Protein AF-A0A0M2NII5-F1 (afdb_monomer_lite)

Structure (mmCIF, N/CA/C/O backbone):
data_AF-A0A0M2NII5-F1
#
_entry.id   AF-A0A0M2NII5-F1
#
loop_
_atom_site.group_PDB
_atom_site.id
_atom_site.type_symbol
_atom_site.label_atom_id
_atom_site.label_alt_id
_atom_site.label_comp_id
_atom_site.label_asym_id
_atom_site.label_entity_id
_atom_site.label_seq_id
_atom_site.pdbx_PDB_ins_code
_atom_site.Cartn_x
_atom_site.Cartn_y
_atom_site.Cartn_z
_atom_site.occupancy
_atom_site.B_iso_or_equiv
_atom_site.auth_seq_id
_atom_site.auth_comp_id
_atom_site.auth_asym_id
_atom_site.auth_atom_id
_atom_site.pdbx_PDB_model_num
ATOM 1 N N . MET A 1 1 ? 56.043 -6.369 14.056 1.00 39.41 1 MET A N 1
ATOM 2 C CA . MET A 1 1 ? 55.701 -7.606 13.333 1.00 39.41 1 MET A CA 1
ATOM 3 C C . MET A 1 1 ? 54.848 -8.393 14.320 1.00 39.41 1 MET A C 1
ATOM 5 O O . MET A 1 1 ? 55.388 -8.775 15.342 1.00 39.41 1 MET A O 1
ATOM 9 N N . ASP A 1 2 ? 53.519 -8.458 14.250 1.00 35.91 2 ASP A N 1
ATOM 10 C CA . ASP A 1 2 ? 52.641 -8.381 13.085 1.00 35.91 2 ASP A CA 1
ATOM 11 C C . ASP A 1 2 ? 51.221 -7.898 13.420 1.00 35.91 2 ASP A C 1
ATOM 13 O O . ASP A 1 2 ? 50.712 -8.050 14.529 1.00 35.91 2 ASP A O 1
ATOM 17 N N . THR A 1 3 ? 50.623 -7.298 12.397 1.00 38.25 3 THR A N 1
ATOM 18 C CA . THR A 1 3 ? 49.256 -6.796 12.252 1.00 38.25 3 THR A CA 1
ATOM 19 C C . THR A 1 3 ? 48.266 -7.955 12.097 1.00 38.25 3 THR A C 1
ATOM 21 O O . THR A 1 3 ? 48.525 -8.864 11.312 1.00 38.25 3 THR A O 1
ATOM 24 N N . VAL A 1 4 ? 47.092 -7.901 12.740 1.00 42.72 4 VAL A N 1
ATOM 25 C CA . VAL A 1 4 ? 45.947 -8.755 12.369 1.00 42.72 4 VAL A CA 1
ATOM 26 C C . VAL A 1 4 ? 44.710 -7.920 12.064 1.00 42.72 4 VAL A C 1
ATOM 28 O O . VAL A 1 4 ? 44.353 -6.985 12.777 1.00 42.72 4 VAL A O 1
ATOM 31 N N . ASN A 1 5 ? 44.138 -8.261 10.914 1.00 35.38 5 ASN A N 1
ATOM 32 C CA . ASN A 1 5 ? 43.262 -7.471 10.073 1.00 35.38 5 ASN A CA 1
ATOM 33 C C . ASN A 1 5 ? 41.796 -7.451 10.510 1.00 35.38 5 ASN A C 1
ATOM 35 O O . ASN A 1 5 ? 41.204 -8.455 10.899 1.00 35.38 5 ASN A O 1
ATOM 39 N N . ASN A 1 6 ? 41.225 -6.273 10.283 1.00 34.94 6 ASN A N 1
ATOM 40 C CA . ASN A 1 6 ? 39.818 -5.927 10.180 1.00 34.94 6 ASN A CA 1
ATOM 41 C C . ASN A 1 6 ? 39.118 -6.743 9.070 1.00 34.94 6 ASN A C 1
ATOM 43 O O . ASN A 1 6 ? 39.545 -6.703 7.916 1.00 34.94 6 ASN A O 1
ATOM 47 N N . VAL A 1 7 ? 38.033 -7.450 9.398 1.00 37.81 7 VAL A N 1
ATOM 48 C CA . VAL A 1 7 ? 37.155 -8.102 8.413 1.00 37.81 7 VAL A CA 1
ATOM 49 C C . VAL A 1 7 ? 35.846 -7.320 8.348 1.00 37.81 7 VAL A C 1
ATOM 51 O O . VAL A 1 7 ? 34.937 -7.520 9.152 1.00 37.81 7 VAL A O 1
ATOM 54 N N . GLN A 1 8 ? 35.747 -6.432 7.359 1.00 34.41 8 GLN A N 1
ATOM 55 C CA . GLN A 1 8 ? 34.471 -5.876 6.921 1.00 34.41 8 GLN A CA 1
ATOM 56 C C . GLN A 1 8 ? 33.709 -6.946 6.129 1.00 34.41 8 GLN A C 1
ATOM 58 O O . GLN A 1 8 ? 34.131 -7.365 5.053 1.00 34.41 8 GLN A O 1
ATOM 63 N N . LYS A 1 9 ? 32.566 -7.385 6.664 1.00 36.88 9 LYS A N 1
ATOM 64 C CA . LYS A 1 9 ? 31.554 -8.157 5.933 1.00 36.88 9 LYS A CA 1
ATOM 65 C C . LYS A 1 9 ? 30.841 -7.223 4.953 1.00 36.88 9 LYS A C 1
ATOM 67 O O . LYS A 1 9 ? 30.030 -6.400 5.367 1.00 36.88 9 LYS A O 1
ATOM 72 N N . THR A 1 10 ? 31.127 -7.355 3.664 1.00 35.09 10 THR A N 1
ATOM 73 C CA . THR A 1 10 ? 30.330 -6.759 2.588 1.00 35.09 10 THR A CA 1
ATOM 74 C C . THR A 1 10 ? 29.276 -7.770 2.125 1.00 35.09 10 THR A C 1
ATOM 76 O O . THR A 1 10 ? 29.589 -8.903 1.766 1.00 35.09 10 THR A O 1
ATOM 79 N N . CYS A 1 11 ? 28.000 -7.380 2.160 1.00 29.47 11 CYS A N 1
ATOM 80 C CA . CYS A 1 11 ? 26.910 -8.142 1.550 1.00 29.47 11 CYS A CA 1
ATOM 81 C C . CYS A 1 11 ? 26.846 -7.814 0.052 1.00 29.47 11 CYS A C 1
ATOM 83 O O . CYS A 1 11 ? 26.380 -6.742 -0.329 1.00 29.47 11 CYS A O 1
ATOM 85 N N . SER A 1 12 ? 27.294 -8.736 -0.800 1.00 29.11 12 SER A N 1
ATOM 86 C CA . SER A 1 12 ? 27.062 -8.681 -2.247 1.00 29.11 12 SER A CA 1
ATOM 87 C C . SER A 1 12 ? 25.692 -9.277 -2.578 1.00 29.11 12 SER A C 1
ATOM 89 O O . SER A 1 12 ? 25.437 -10.450 -2.315 1.00 29.11 12 SER A O 1
ATOM 91 N N . CYS A 1 13 ? 24.802 -8.473 -3.164 1.00 30.67 13 CYS A N 1
ATOM 92 C CA . CYS A 1 13 ? 23.552 -8.947 -3.750 1.00 30.67 13 CYS A CA 1
ATOM 93 C C . CYS A 1 13 ? 23.816 -9.443 -5.181 1.00 30.67 13 CYS A C 1
ATOM 95 O O . CYS A 1 13 ? 24.295 -8.704 -6.038 1.00 30.67 13 CYS A O 1
ATOM 97 N N . ALA A 1 14 ? 23.538 -10.724 -5.424 1.00 32.31 14 ALA A N 1
ATOM 98 C CA . ALA A 1 14 ? 23.633 -11.341 -6.739 1.00 32.31 14 ALA A CA 1
ATOM 99 C C . ALA A 1 14 ? 22.456 -10.890 -7.620 1.00 32.31 14 ALA A C 1
ATOM 101 O O . ALA A 1 14 ? 21.293 -11.090 -7.268 1.00 32.31 14 ALA A O 1
ATOM 102 N N . ALA A 1 15 ? 22.764 -10.289 -8.769 1.00 31.17 15 ALA A N 1
ATOM 103 C CA . ALA A 1 15 ? 21.802 -9.984 -9.819 1.00 31.17 15 ALA A CA 1
ATOM 104 C C . ALA A 1 15 ? 21.523 -11.254 -10.638 1.00 31.17 15 ALA A C 1
ATOM 106 O O . ALA A 1 15 ? 22.415 -11.770 -11.309 1.00 31.17 15 ALA A O 1
ATOM 107 N N . ALA A 1 16 ? 20.289 -11.757 -10.597 1.00 34.53 16 ALA A N 1
ATOM 108 C CA . ALA A 1 16 ? 19.827 -12.787 -11.521 1.00 34.53 16 ALA A CA 1
ATOM 109 C C . ALA A 1 16 ? 19.180 -12.114 -12.740 1.00 34.53 16 ALA A C 1
ATOM 111 O O . ALA A 1 16 ? 18.115 -11.508 -12.645 1.00 34.53 16 ALA A O 1
ATOM 112 N N . SER A 1 17 ? 19.865 -12.211 -13.879 1.00 35.56 17 SER A N 1
ATOM 113 C CA . SER A 1 17 ? 19.368 -11.864 -15.211 1.00 35.56 17 SER A CA 1
ATOM 114 C C . SER A 1 17 ? 18.357 -12.925 -15.666 1.00 35.56 17 SER A C 1
ATOM 116 O O . SER A 1 17 ? 18.695 -14.108 -15.702 1.00 35.56 17 SER A O 1
ATOM 118 N N . GLY 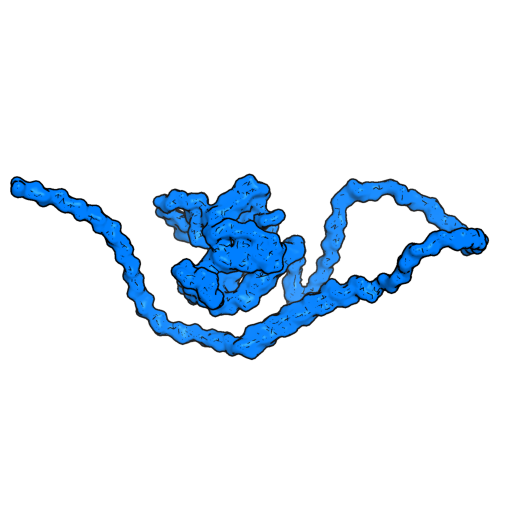A 1 18 ? 17.154 -12.509 -16.059 1.00 26.78 18 GLY A N 1
ATOM 119 C CA . GLY A 1 18 ? 16.134 -13.381 -16.637 1.00 26.78 18 GLY A CA 1
ATOM 120 C C . GLY A 1 18 ? 15.214 -12.582 -17.551 1.00 26.78 18 GLY A C 1
ATOM 121 O O . GLY A 1 18 ? 14.341 -11.858 -17.092 1.00 26.78 18 GLY A O 1
ATOM 122 N N . ASN A 1 19 ? 15.468 -12.688 -18.849 1.00 35.94 19 ASN A N 1
ATOM 123 C CA . ASN A 1 19 ? 14.762 -12.030 -19.939 1.00 35.94 19 ASN A CA 1
ATOM 124 C C . ASN A 1 19 ? 13.413 -12.729 -20.184 1.00 35.94 19 ASN A C 1
ATOM 126 O O . ASN A 1 19 ? 13.453 -13.884 -20.594 1.00 35.94 19 ASN A O 1
ATOM 130 N N . GLN A 1 20 ? 12.257 -12.081 -19.969 1.00 30.56 20 GLN A N 1
ATOM 131 C CA . GLN A 1 20 ? 10.969 -12.519 -20.540 1.00 30.56 20 GLN A CA 1
ATOM 132 C C . GLN A 1 20 ? 10.062 -11.323 -20.854 1.00 30.56 20 GLN A C 1
ATOM 134 O O . GLN A 1 20 ? 9.797 -10.464 -20.018 1.00 30.56 20 GLN A O 1
ATOM 139 N N . SER A 1 21 ? 9.619 -11.290 -22.106 1.00 34.62 21 SER A N 1
ATOM 140 C CA . SER A 1 21 ? 8.768 -10.287 -22.731 1.00 34.62 21 SER A CA 1
ATOM 141 C C . SER A 1 21 ? 7.388 -10.236 -22.068 1.00 34.62 21 SER A C 1
ATOM 143 O O . SER A 1 21 ? 6.535 -11.081 -22.331 1.00 34.62 21 SER A O 1
ATOM 145 N N . ALA A 1 22 ? 7.151 -9.236 -21.218 1.00 35.31 22 ALA A N 1
ATOM 146 C CA . ALA A 1 22 ? 5.804 -8.883 -20.787 1.00 35.31 22 ALA A CA 1
ATOM 147 C C . ALA A 1 22 ? 5.116 -8.146 -21.942 1.00 35.31 22 ALA A C 1
ATOM 149 O O . ALA A 1 22 ? 5.618 -7.127 -22.418 1.00 35.31 22 ALA A O 1
ATOM 150 N N . ALA A 1 23 ? 4.002 -8.694 -22.428 1.00 37.59 23 ALA A N 1
ATOM 151 C CA . ALA A 1 23 ? 3.172 -8.067 -23.447 1.00 37.59 23 ALA A CA 1
ATOM 152 C C . ALA A 1 23 ? 2.805 -6.645 -22.996 1.00 37.59 23 ALA A C 1
ATOM 154 O O . ALA A 1 23 ? 2.050 -6.455 -22.042 1.00 37.59 23 ALA A O 1
ATOM 155 N N . SER A 1 24 ? 3.385 -5.644 -23.658 1.00 38.00 24 SER A N 1
ATOM 156 C CA . SER A 1 24 ? 3.074 -4.240 -23.436 1.00 38.00 24 SER A CA 1
ATOM 157 C C . SER A 1 24 ? 1.624 -4.003 -23.845 1.00 38.00 24 SER A C 1
ATOM 159 O O . SER A 1 24 ? 1.302 -4.031 -25.034 1.00 38.00 24 SER A O 1
ATOM 161 N N . ILE A 1 25 ? 0.748 -3.787 -22.866 1.00 50.94 25 ILE A N 1
ATOM 162 C CA . ILE A 1 25 ? -0.575 -3.205 -23.097 1.00 50.94 25 ILE A CA 1
ATOM 163 C C . ILE A 1 25 ? -0.332 -1.879 -23.824 1.00 50.94 25 ILE A C 1
ATOM 165 O O . ILE A 1 25 ? 0.370 -1.013 -23.302 1.00 50.94 25 ILE A O 1
ATOM 169 N N . SER A 1 26 ? -0.824 -1.767 -25.058 1.00 53.88 26 SER A N 1
ATOM 170 C CA . SER A 1 26 ? -0.557 -0.618 -25.921 1.00 53.88 26 SER A CA 1
ATOM 171 C C . SER A 1 26 ? -1.083 0.671 -25.289 1.00 53.88 26 SER A C 1
ATOM 173 O O . SER A 1 26 ? -2.105 0.656 -24.599 1.00 53.88 26 SER A O 1
ATOM 175 N N . ASP A 1 27 ? -0.431 1.802 -25.565 1.00 53.34 27 ASP A N 1
ATOM 176 C CA . ASP A 1 27 ? -0.847 3.125 -25.071 1.00 53.34 27 ASP A CA 1
ATOM 177 C C . ASP A 1 27 ? -2.326 3.422 -25.368 1.00 53.34 27 ASP A C 1
ATOM 179 O O . ASP A 1 27 ? -3.016 4.065 -24.583 1.00 53.34 27 ASP A O 1
ATOM 183 N N . SER A 1 28 ? -2.861 2.861 -26.454 1.00 40.38 28 SER A N 1
ATOM 184 C CA . SER A 1 28 ? -4.278 2.935 -26.813 1.00 40.38 28 SER A CA 1
ATOM 185 C C . SER A 1 28 ? -5.222 2.223 -25.835 1.00 40.38 28 SER A C 1
ATOM 187 O O . SER A 1 28 ? -6.338 2.694 -25.639 1.00 40.38 28 SER A O 1
ATOM 189 N N . GLN A 1 29 ? -4.804 1.133 -25.185 1.00 48.75 29 GLN A N 1
ATOM 190 C CA . GLN A 1 29 ? -5.602 0.467 -24.147 1.00 48.75 29 GLN A CA 1
ATOM 191 C C . GLN A 1 29 ? -5.540 1.221 -22.812 1.00 48.75 29 GLN A C 1
ATOM 193 O O . GLN A 1 29 ? -6.545 1.275 -22.107 1.00 48.75 29 GLN A O 1
ATOM 198 N N . ARG A 1 30 ? -4.408 1.875 -22.501 1.00 54.50 30 ARG A N 1
ATOM 199 C CA . ARG A 1 30 ? -4.294 2.800 -21.356 1.00 54.50 30 ARG A CA 1
ATOM 200 C C . ARG A 1 30 ? -5.178 4.033 -21.539 1.00 54.50 30 ARG A C 1
ATOM 202 O O . ARG A 1 30 ? -5.874 4.427 -20.607 1.00 54.50 30 ARG A O 1
ATOM 209 N N . LEU A 1 31 ? -5.193 4.604 -22.744 1.00 50.09 31 LEU A N 1
ATOM 210 C CA . LEU A 1 31 ? -6.047 5.742 -23.080 1.00 50.09 31 LEU A CA 1
ATOM 211 C C . LEU A 1 31 ? -7.526 5.362 -23.066 1.00 50.09 31 LEU A C 1
ATOM 213 O O . LEU A 1 31 ? -8.315 6.104 -22.502 1.00 50.09 31 LEU A O 1
ATOM 217 N N . LEU A 1 32 ? -7.903 4.190 -23.586 1.00 51.75 32 LEU A N 1
ATOM 218 C CA . LEU A 1 32 ? -9.296 3.739 -23.549 1.00 51.75 32 LEU A CA 1
ATOM 219 C C . LEU A 1 32 ? -9.801 3.540 -22.110 1.00 51.75 32 LEU A C 1
ATOM 221 O O . LEU A 1 32 ? -10.926 3.925 -21.807 1.00 51.75 32 LEU A O 1
ATOM 225 N N . PHE A 1 33 ? -8.960 3.016 -21.210 1.00 57.94 33 PHE A N 1
ATOM 226 C CA . PHE A 1 33 ? -9.292 2.902 -19.786 1.00 57.94 33 PHE A CA 1
ATOM 227 C C . PHE A 1 33 ? -9.378 4.273 -19.101 1.00 57.94 33 PHE A C 1
ATOM 229 O O . PHE A 1 33 ? -10.333 4.534 -18.376 1.00 57.94 33 PHE A O 1
ATOM 236 N N . ALA A 1 34 ? -8.440 5.183 -19.380 1.00 52.84 34 ALA A N 1
ATOM 237 C CA . ALA A 1 34 ? -8.489 6.554 -18.869 1.00 52.84 34 ALA A CA 1
ATOM 238 C C . ALA A 1 34 ? -9.736 7.317 -19.358 1.00 52.84 34 ALA A C 1
ATOM 240 O O . ALA A 1 34 ? -10.320 8.096 -18.609 1.00 52.84 34 ALA A O 1
ATOM 241 N N . GLN A 1 35 ? -10.182 7.067 -20.590 1.00 48.56 35 GLN A N 1
ATOM 242 C CA . GLN A 1 35 ? -11.351 7.718 -21.184 1.00 48.56 35 GLN A CA 1
ATOM 243 C C . GLN A 1 35 ? -12.671 7.138 -20.657 1.00 48.56 35 GLN A C 1
ATOM 245 O O . GLN A 1 35 ? -13.621 7.890 -20.448 1.00 48.56 35 GLN A O 1
ATOM 250 N N . LEU A 1 36 ? -12.710 5.833 -20.359 1.00 53.12 36 LEU A N 1
ATOM 251 C CA . LEU A 1 36 ? -13.832 5.201 -19.658 1.00 53.12 36 LEU A CA 1
ATOM 252 C C . LEU A 1 36 ? -13.956 5.722 -18.212 1.00 53.12 36 LEU A C 1
ATOM 254 O O . LEU A 1 36 ? -15.064 5.927 -17.723 1.00 53.12 36 LEU A O 1
ATOM 258 N N . LEU A 1 37 ? -12.827 6.012 -17.553 1.00 55.81 37 LEU A N 1
ATOM 259 C CA . LEU A 1 37 ? -12.791 6.624 -16.219 1.00 55.81 37 LEU A CA 1
ATOM 260 C C . LEU A 1 37 ? -13.164 8.119 -16.249 1.00 55.81 37 LEU A C 1
ATOM 262 O O . LEU A 1 37 ? -13.898 8.575 -15.374 1.00 55.81 37 LEU A O 1
ATOM 266 N N . ALA A 1 38 ? -12.769 8.881 -17.275 1.00 48.81 38 ALA A N 1
ATOM 267 C CA . ALA A 1 38 ? -13.169 10.287 -17.429 1.00 48.81 38 ALA A CA 1
ATOM 268 C C . ALA A 1 38 ? -14.693 10.468 -17.590 1.00 48.81 38 ALA A C 1
ATOM 270 O O . ALA A 1 38 ? -15.255 11.436 -17.087 1.00 48.81 38 ALA A O 1
ATOM 271 N N . GLN A 1 39 ? -15.389 9.515 -18.217 1.00 44.62 39 GLN A N 1
ATOM 272 C CA . GLN A 1 39 ? -16.856 9.548 -18.329 1.00 44.62 39 GLN A CA 1
ATOM 273 C C . GLN A 1 39 ? -17.568 9.325 -16.982 1.00 44.62 39 GLN A C 1
ATOM 275 O O . GLN A 1 39 ? -18.688 9.800 -16.787 1.00 44.62 39 GLN A O 1
ATOM 280 N N . SER A 1 40 ? -16.904 8.685 -16.012 1.00 49.25 40 SER A N 1
ATOM 281 C CA . SER A 1 40 ? -17.412 8.597 -14.635 1.00 49.25 40 SER A CA 1
ATOM 282 C C . SER A 1 40 ? -17.210 9.888 -13.822 1.00 49.25 40 SER A C 1
ATOM 284 O O . SER A 1 40 ? -17.923 10.098 -12.845 1.00 49.25 40 SER A O 1
ATOM 286 N N . MET A 1 41 ? -16.315 10.785 -14.263 1.00 44.44 41 MET A N 1
ATOM 287 C CA . MET A 1 41 ? -16.071 12.098 -13.642 1.00 44.44 41 MET A CA 1
ATOM 288 C C . MET A 1 41 ? -17.033 13.193 -14.141 1.00 44.44 41 MET A C 1
ATOM 290 O O . MET A 1 41 ? -17.284 14.154 -13.423 1.00 44.44 41 MET A O 1
ATOM 294 N N . ASP A 1 42 ? -17.593 13.069 -15.350 1.00 44.38 42 ASP A N 1
ATOM 295 C CA . ASP A 1 42 ? -18.563 14.049 -15.885 1.00 44.38 42 ASP A CA 1
ATOM 296 C C . ASP A 1 42 ? -19.969 13.861 -15.274 1.00 44.38 42 ASP A C 1
ATOM 298 O O . ASP A 1 42 ? -20.737 14.801 -15.066 1.00 44.38 42 ASP A O 1
ATOM 302 N N . SER A 1 43 ? -20.282 12.627 -14.867 1.00 43.16 43 SER A N 1
ATOM 303 C CA . SER A 1 43 ? -21.570 12.276 -14.253 1.00 43.16 43 SER A CA 1
ATOM 304 C C . SER A 1 43 ? -21.718 12.769 -12.803 1.00 43.16 43 SER A C 1
ATOM 306 O O . SER A 1 43 ? -22.834 12.821 -12.291 1.00 43.16 43 SER A O 1
ATOM 308 N N . SER A 1 44 ? -20.620 13.136 -12.128 1.00 45.44 44 SER A N 1
ATOM 309 C CA . SER A 1 44 ? -20.627 13.620 -10.736 1.00 45.44 44 SER A CA 1
ATOM 310 C C . SER A 1 44 ? -20.662 15.148 -10.605 1.00 45.44 44 SER A C 1
ATOM 312 O O . SER A 1 44 ? -20.933 15.652 -9.516 1.00 45.44 44 SER A O 1
ATOM 314 N N . LEU A 1 45 ? -20.476 15.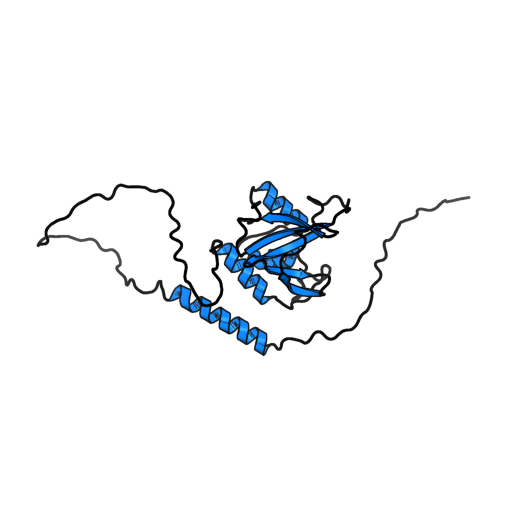895 -11.702 1.00 39.59 45 LEU A N 1
ATOM 315 C CA . LEU A 1 45 ? -20.627 17.358 -11.729 1.00 39.59 45 LEU A CA 1
ATOM 316 C C . LEU A 1 45 ? -21.953 17.817 -12.362 1.00 39.59 45 LEU A C 1
ATOM 318 O O . LEU A 1 45 ? -22.455 18.882 -12.007 1.00 39.59 45 LEU A O 1
ATOM 322 N N . ALA A 1 46 ? -22.590 16.997 -13.206 1.00 39.88 46 ALA A N 1
ATOM 323 C CA . ALA A 1 46 ? -23.899 17.315 -13.791 1.00 39.88 46 ALA A CA 1
ATOM 324 C C . ALA A 1 46 ? -25.059 17.355 -12.766 1.00 39.88 46 ALA A C 1
ATOM 326 O O . ALA A 1 46 ? -26.109 17.925 -13.048 1.00 39.88 46 ALA A O 1
ATOM 327 N N . SER A 1 47 ? -24.874 16.802 -11.560 1.00 43.06 47 SER A N 1
ATOM 328 C CA . SER A 1 47 ? -25.881 16.811 -10.482 1.00 43.06 47 SER A CA 1
ATOM 329 C C . SER A 1 47 ? -25.893 18.097 -9.633 1.00 43.06 47 SER A C 1
ATOM 331 O O . SER A 1 47 ? -26.733 18.215 -8.742 1.00 43.06 47 SER A O 1
ATOM 333 N N . LEU A 1 48 ? -24.971 19.041 -9.858 1.00 43.00 48 LEU A N 1
ATOM 334 C CA . LEU A 1 48 ? -24.833 20.262 -9.045 1.00 43.00 48 LEU A CA 1
ATOM 335 C C . LEU A 1 48 ? -25.158 21.556 -9.814 1.00 43.00 48 LEU A C 1
ATOM 337 O O . LEU A 1 48 ? -25.054 22.637 -9.244 1.00 43.00 48 LEU A O 1
ATOM 341 N N . ALA A 1 49 ? -25.554 21.465 -11.088 1.00 36.06 49 ALA A N 1
ATOM 342 C CA . ALA A 1 49 ? -25.763 22.628 -11.958 1.00 36.06 49 ALA A CA 1
ATOM 343 C C . ALA A 1 49 ? -27.236 23.057 -12.140 1.00 36.06 49 ALA A C 1
ATOM 345 O O . ALA A 1 49 ? -27.503 23.904 -12.988 1.00 36.06 49 ALA A O 1
ATOM 346 N N . ASP A 1 50 ? -28.182 22.534 -11.348 1.00 34.59 50 ASP A N 1
ATOM 347 C CA . ASP A 1 50 ? -29.582 22.995 -11.356 1.00 34.59 50 ASP A CA 1
ATOM 348 C C . ASP A 1 50 ? -30.008 23.554 -9.987 1.00 34.59 50 ASP A C 1
ATOM 350 O O . ASP A 1 50 ? -30.786 22.961 -9.245 1.00 34.59 50 ASP A O 1
ATOM 354 N N . PHE A 1 51 ? -29.439 24.704 -9.621 1.00 36.06 51 PHE A N 1
ATOM 355 C CA . PHE A 1 51 ? -30.139 25.700 -8.808 1.00 36.06 51 PHE A CA 1
ATOM 356 C C . PHE A 1 51 ? -29.566 27.084 -9.134 1.00 36.06 51 PHE A C 1
ATOM 358 O O . PHE A 1 51 ? -28.535 27.505 -8.609 1.00 36.06 51 PHE A O 1
ATOM 365 N N . SER A 1 52 ? -30.210 27.745 -10.096 1.00 31.94 52 SER A N 1
ATOM 366 C CA . SER A 1 52 ? -29.914 29.108 -10.538 1.00 31.94 52 SER A CA 1
ATOM 367 C C . SER A 1 52 ? -30.069 30.122 -9.395 1.00 31.94 52 SER A C 1
ATOM 369 O O . SER A 1 52 ? -31.030 30.073 -8.631 1.00 31.94 52 SER A O 1
ATOM 371 N N . GLU A 1 53 ? -29.066 31.001 -9.314 1.00 38.47 53 GLU A N 1
ATOM 372 C CA . GLU A 1 53 ? -29.022 32.370 -8.779 1.00 38.47 53 GLU A CA 1
ATOM 373 C C . GLU A 1 53 ? -30.167 32.890 -7.899 1.00 38.47 53 GLU A C 1
ATOM 375 O O . GLU A 1 53 ? -31.309 33.009 -8.330 1.00 38.47 53 GLU A O 1
ATOM 380 N N . SER A 1 54 ? -29.786 33.506 -6.774 1.00 33.72 54 SER A N 1
ATOM 381 C CA . SER A 1 54 ? -30.099 34.933 -6.614 1.00 33.72 54 SER A CA 1
ATOM 382 C C . SER A 1 54 ? -29.224 35.591 -5.551 1.00 33.72 54 SER A C 1
ATOM 384 O O . SER A 1 54 ? -29.271 35.225 -4.373 1.00 33.72 54 SER A O 1
ATOM 386 N N . ASP A 1 55 ? -28.468 36.589 -6.000 1.00 33.31 55 ASP A N 1
ATOM 387 C CA . ASP A 1 55 ? -27.791 37.590 -5.189 1.00 33.31 55 ASP A CA 1
ATOM 388 C C . ASP A 1 55 ? -28.747 38.299 -4.221 1.00 33.31 55 ASP A C 1
ATOM 390 O O . ASP A 1 55 ? -29.948 38.459 -4.452 1.00 33.31 55 ASP A O 1
ATOM 394 N N . SER A 1 56 ? -28.169 38.725 -3.106 1.00 37.91 56 SER A N 1
ATOM 395 C CA . SER A 1 56 ? -28.855 39.349 -1.984 1.00 37.91 56 SER A CA 1
ATOM 396 C C . SER A 1 56 ? -29.061 40.839 -2.239 1.00 37.91 56 SER A C 1
ATOM 398 O O . SER A 1 56 ? -28.090 41.583 -2.231 1.00 37.91 56 SER A O 1
ATOM 400 N N . ASP A 1 57 ? -30.309 41.303 -2.341 1.00 34.78 57 ASP A N 1
ATOM 401 C CA . ASP A 1 57 ? -30.636 42.676 -1.953 1.00 34.78 57 ASP A CA 1
ATOM 402 C C . ASP A 1 57 ? -32.044 42.783 -1.351 1.00 34.78 57 ASP A C 1
ATOM 404 O O . ASP A 1 57 ? -33.085 42.545 -1.960 1.00 34.78 57 ASP A O 1
ATOM 408 N N . ASN A 1 58 ? -32.041 43.126 -0.069 1.00 42.38 58 ASN A N 1
ATOM 409 C CA . ASN A 1 58 ? -33.178 43.215 0.827 1.00 42.38 58 ASN A CA 1
ATOM 410 C C . ASN A 1 58 ? -33.869 44.581 0.693 1.00 42.38 58 ASN A C 1
ATOM 412 O O . ASN A 1 58 ? -33.331 45.584 1.169 1.00 42.38 58 ASN A O 1
ATOM 416 N N . LYS A 1 59 ? -35.107 44.631 0.169 1.00 30.28 59 LYS A N 1
ATOM 417 C CA . LYS A 1 59 ? -36.061 45.681 0.571 1.00 30.28 59 LYS A CA 1
ATOM 418 C C . LYS A 1 59 ? -37.538 45.365 0.288 1.00 30.28 59 LYS A C 1
ATOM 420 O O . LYS A 1 59 ? -38.035 45.554 -0.809 1.00 30.28 59 LYS A O 1
ATOM 425 N N . ARG A 1 60 ? -38.240 45.087 1.393 1.00 32.38 60 ARG A N 1
ATOM 426 C CA . ARG A 1 60 ? -39.601 45.540 1.755 1.00 32.38 60 ARG A CA 1
ATOM 427 C C . ARG A 1 60 ? -40.834 45.085 0.940 1.00 32.38 60 ARG A C 1
ATOM 429 O O . ARG A 1 60 ? -41.009 45.382 -0.231 1.00 32.38 60 ARG A O 1
ATOM 436 N N . SER A 1 61 ? -41.798 44.647 1.759 1.00 32.34 61 SER A N 1
ATOM 437 C CA . SER A 1 61 ? -43.247 44.928 1.758 1.00 32.34 61 SER A CA 1
ATOM 438 C C . SER A 1 61 ? -44.221 44.042 0.964 1.00 32.34 61 SER A C 1
ATOM 440 O O . SER A 1 61 ? -44.436 44.232 -0.220 1.00 32.34 61 SER A O 1
ATOM 442 N N . ASN A 1 62 ? -44.941 43.237 1.760 1.00 33.53 62 ASN A N 1
ATOM 443 C CA . ASN A 1 62 ? -46.403 43.219 1.933 1.00 33.53 62 ASN A CA 1
ATOM 444 C C . ASN A 1 62 ? -47.296 42.550 0.867 1.00 33.53 62 ASN A C 1
ATOM 446 O O . ASN A 1 62 ? -47.482 43.075 -0.222 1.00 33.53 62 ASN A O 1
ATOM 450 N N . GLY A 1 63 ? -48.024 41.517 1.317 1.00 29.00 63 GLY A N 1
ATOM 451 C CA . GLY A 1 63 ? -49.402 41.248 0.894 1.00 29.00 63 GLY A CA 1
ATOM 452 C C . GLY A 1 63 ? -49.648 39.927 0.160 1.00 29.00 63 GLY A C 1
ATOM 453 O O . GLY A 1 63 ? -49.219 39.758 -0.971 1.00 29.00 63 GLY A O 1
ATOM 454 N N . GLY A 1 64 ? -50.474 39.065 0.764 1.00 27.97 64 GLY A N 1
ATOM 455 C CA . GLY A 1 64 ? -51.369 38.180 0.013 1.00 27.97 64 GLY A CA 1
ATOM 456 C C . GLY A 1 64 ? -51.072 36.683 0.074 1.00 27.97 64 GLY A C 1
ATOM 457 O O . GLY A 1 64 ? -50.222 36.179 -0.641 1.00 27.97 64 GLY A O 1
ATOM 458 N N . SER A 1 65 ? -51.906 35.988 0.849 1.00 31.28 65 SER A N 1
ATOM 459 C CA . SER A 1 65 ? -52.464 34.674 0.508 1.00 31.28 65 SER A CA 1
ATOM 460 C C . SER A 1 65 ? -51.488 33.525 0.236 1.00 31.28 65 SER A C 1
ATOM 462 O O . SER A 1 65 ? -51.110 33.267 -0.900 1.00 31.28 65 SER A O 1
ATOM 464 N N . SER A 1 66 ? -51.244 32.705 1.257 1.00 37.88 66 SER A N 1
ATOM 465 C CA . SER A 1 66 ? -51.723 31.316 1.258 1.00 37.88 66 SER A CA 1
ATOM 466 C C . SER A 1 66 ? -51.517 30.693 2.631 1.00 37.88 66 SER A C 1
ATOM 468 O O . SER A 1 66 ? -50.473 30.800 3.266 1.00 37.88 66 SER A O 1
ATOM 470 N N . SER A 1 67 ? -52.611 30.111 3.083 1.00 36.59 67 SER A N 1
ATOM 471 C CA . SER A 1 67 ? -52.868 29.425 4.332 1.00 36.59 67 SER A CA 1
ATOM 472 C C . SER A 1 67 ? -51.794 28.394 4.673 1.00 36.59 67 SER A C 1
ATOM 474 O O . SER A 1 67 ? -51.443 27.592 3.817 1.00 36.59 67 SER A O 1
ATOM 476 N N . SER A 1 68 ? -51.394 28.384 5.952 1.00 35.78 68 SER A N 1
ATOM 477 C CA . SER A 1 68 ? -51.114 27.197 6.786 1.00 35.78 68 SER A CA 1
ATOM 478 C C . SER A 1 68 ? -50.283 26.081 6.128 1.00 35.78 68 SER A C 1
ATOM 480 O O . SER A 1 68 ? -50.753 25.393 5.234 1.00 35.78 68 SER A O 1
ATOM 482 N N . LEU A 1 69 ? -49.094 25.745 6.617 1.00 38.88 69 LEU A N 1
ATOM 483 C CA . LEU A 1 69 ? -48.904 25.209 7.963 1.00 38.88 69 LEU A CA 1
ATOM 484 C C . LEU A 1 69 ? -47.500 25.553 8.477 1.00 38.88 69 LEU A C 1
ATOM 486 O O . LEU A 1 69 ? -46.488 25.122 7.932 1.00 38.88 69 LEU A O 1
ATOM 490 N N . LEU A 1 70 ? -47.459 26.299 9.577 1.00 42.84 70 LEU A N 1
ATOM 491 C CA . LEU A 1 70 ? -46.330 26.285 10.495 1.00 42.84 70 LEU A CA 1
ATOM 492 C C . LEU A 1 70 ? -46.266 24.890 11.122 1.00 42.84 70 LEU A C 1
ATOM 494 O O . LEU A 1 70 ? -47.230 24.493 11.771 1.00 42.84 70 LEU A O 1
ATOM 498 N N . SER A 1 71 ? -45.137 24.194 11.010 1.00 38.09 71 SER A N 1
ATOM 499 C CA . SER A 1 71 ? -44.609 23.508 12.188 1.00 38.09 71 SER A CA 1
ATOM 500 C C . SER A 1 71 ? -43.121 23.189 12.052 1.00 38.09 71 SER A C 1
ATOM 502 O O . SER A 1 71 ? -42.708 22.326 11.289 1.00 38.09 71 SER A O 1
ATOM 504 N N . SER A 1 72 ? -42.356 23.886 12.889 1.00 39.25 72 SER A N 1
ATOM 505 C CA . SER A 1 72 ? -41.250 23.334 13.672 1.00 39.25 72 SER A CA 1
ATOM 506 C C . SER A 1 72 ? -40.014 22.826 12.923 1.00 39.25 72 SER A C 1
ATOM 508 O O . SER A 1 72 ? -39.759 21.629 12.837 1.00 39.25 72 SER A O 1
ATOM 510 N N . LEU A 1 73 ? -39.141 23.768 12.555 1.00 44.16 73 LEU A N 1
ATOM 511 C CA . LEU A 1 73 ? -37.700 23.535 12.617 1.00 44.16 73 LEU A CA 1
ATOM 512 C C . LEU A 1 73 ? -37.267 23.583 14.086 1.00 44.16 73 LEU A C 1
ATOM 514 O O . LEU A 1 73 ? -37.121 24.659 14.660 1.00 44.16 73 LEU A O 1
ATOM 518 N N . ALA A 1 74 ? -37.073 22.413 14.682 1.00 37.41 74 ALA A N 1
ATOM 519 C CA . ALA A 1 74 ? -36.162 22.206 15.802 1.00 37.41 74 ALA A CA 1
ATOM 520 C C . ALA A 1 74 ? -36.006 20.698 16.001 1.00 37.41 74 ALA A C 1
ATOM 522 O O . ALA A 1 74 ? -36.877 20.047 16.573 1.00 37.41 74 ALA A O 1
ATOM 523 N N . GLY A 1 75 ? -34.907 20.134 15.512 1.00 30.52 75 GLY A N 1
ATOM 524 C CA . GLY A 1 75 ? -34.644 18.720 15.721 1.00 30.52 75 GLY A CA 1
ATOM 525 C C . GLY A 1 75 ? -33.385 18.238 15.031 1.00 30.52 75 GLY A C 1
ATOM 526 O O . GLY A 1 75 ? -33.461 17.720 13.930 1.00 30.52 75 GLY A O 1
ATOM 527 N N . LEU A 1 76 ? -32.274 18.346 15.764 1.00 33.44 76 LEU A N 1
ATOM 528 C CA . LEU A 1 76 ? -31.076 17.509 15.657 1.00 33.44 76 LEU A CA 1
ATOM 529 C C . LEU A 1 76 ? -30.068 17.874 14.556 1.00 33.44 76 LEU A C 1
ATOM 531 O O . LEU A 1 76 ? -30.047 17.328 13.460 1.00 33.44 76 LEU A O 1
ATOM 535 N N . PHE A 1 77 ? -29.089 18.683 14.964 1.00 44.16 77 PHE A N 1
ATOM 536 C CA . PHE A 1 77 ? -27.698 18.376 14.648 1.00 44.16 77 PHE A CA 1
ATOM 537 C C . PHE A 1 77 ? -27.358 17.023 15.292 1.00 44.16 77 PHE A C 1
ATOM 539 O O . PHE A 1 77 ? -27.039 16.958 16.476 1.00 44.16 77 PHE A O 1
ATOM 546 N N . ALA A 1 78 ? -27.487 15.940 14.533 1.00 34.31 78 ALA A N 1
ATOM 547 C CA . ALA A 1 78 ? -26.888 14.647 14.838 1.00 34.31 78 ALA A CA 1
ATOM 548 C C . ALA A 1 78 ? -26.762 13.849 13.534 1.00 34.31 78 ALA A C 1
ATOM 550 O O . ALA A 1 78 ? -27.656 13.894 12.696 1.00 34.31 78 ALA A O 1
ATOM 551 N N . GLY A 1 79 ? -25.619 13.182 13.374 1.00 40.38 79 GLY A N 1
A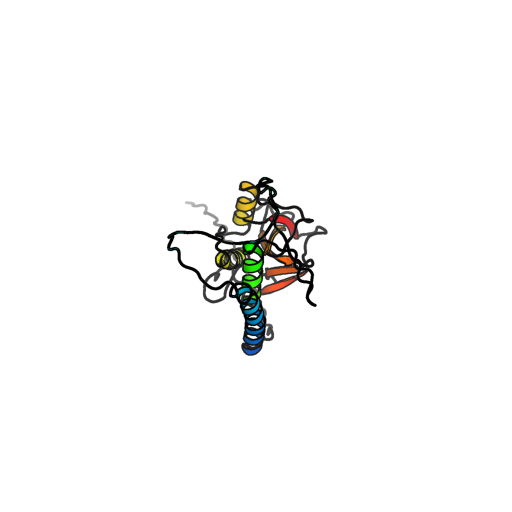TOM 552 C CA . GLY A 1 79 ? -25.131 12.493 12.178 1.00 40.38 79 GLY A CA 1
ATOM 553 C C . GLY A 1 79 ? -26.165 11.842 11.253 1.00 40.38 79 GLY A C 1
ATOM 554 O O . GLY A 1 79 ? -27.077 11.142 11.681 1.00 40.38 79 GLY A O 1
ATOM 555 N N . GLY A 1 80 ? -25.934 12.014 9.955 1.00 30.48 80 GLY A N 1
ATOM 556 C CA . GLY A 1 80 ? -26.665 11.329 8.900 1.00 30.48 80 GLY A CA 1
ATOM 557 C C . GLY A 1 80 ? -25.969 11.519 7.561 1.00 30.48 80 GLY A C 1
ATOM 558 O O . GLY A 1 80 ? -26.394 12.330 6.745 1.00 30.48 80 GLY A O 1
ATOM 559 N N . THR A 1 81 ? -24.877 10.787 7.338 1.00 38.62 81 THR A N 1
ATOM 560 C CA . THR A 1 81 ? -24.363 10.512 5.992 1.00 38.62 81 THR A CA 1
ATOM 561 C C . THR A 1 81 ? -25.441 9.732 5.244 1.00 38.62 81 THR A C 1
ATOM 563 O O . THR A 1 81 ? -25.592 8.527 5.440 1.00 38.62 81 THR A O 1
ATOM 566 N N . GLN A 1 82 ? -26.249 10.419 4.440 1.00 34.34 82 GLN A N 1
ATOM 567 C CA . GLN A 1 82 ? -27.208 9.754 3.566 1.00 34.34 82 GLN A CA 1
ATOM 568 C C . GLN A 1 82 ? -26.451 9.224 2.347 1.00 34.34 82 GLN A C 1
ATOM 570 O O . GLN A 1 82 ? -26.229 9.928 1.366 1.00 34.34 82 GLN A O 1
ATOM 575 N N . THR A 1 83 ? -25.991 7.981 2.465 1.00 39.72 83 THR A N 1
ATOM 576 C CA . THR A 1 83 ? -25.393 7.199 1.386 1.00 39.72 83 THR A CA 1
ATOM 577 C C . THR A 1 83 ? -26.499 6.768 0.427 1.00 39.72 83 THR A C 1
ATOM 579 O O . THR A 1 83 ? -27.232 5.818 0.699 1.00 39.72 83 THR A O 1
ATOM 582 N N . THR A 1 84 ? -26.638 7.454 -0.705 1.00 36.41 84 THR A N 1
ATOM 583 C CA . THR A 1 84 ? -27.462 6.961 -1.815 1.00 36.41 84 THR A CA 1
ATOM 584 C C . THR A 1 84 ? -26.644 5.920 -2.579 1.00 36.41 84 THR A C 1
ATOM 586 O O . THR A 1 84 ? -25.740 6.266 -3.335 1.00 36.41 84 THR A O 1
ATOM 589 N N . ALA A 1 85 ? -26.924 4.636 -2.354 1.00 41.69 85 ALA A N 1
ATOM 590 C CA . ALA A 1 85 ? -26.314 3.549 -3.114 1.00 41.69 85 ALA A CA 1
ATOM 591 C C . ALA A 1 85 ? -26.818 3.584 -4.567 1.00 41.69 85 ALA A C 1
ATOM 593 O O . ALA A 1 85 ? -28.002 3.368 -4.825 1.00 41.69 85 ALA A O 1
ATOM 594 N N . ILE A 1 86 ? -25.923 3.855 -5.519 1.00 45.94 86 ILE A N 1
ATOM 595 C CA . ILE A 1 86 ? -26.205 3.728 -6.951 1.00 45.94 86 ILE A CA 1
ATOM 596 C C . ILE A 1 86 ? -25.885 2.296 -7.398 1.00 45.94 86 ILE A C 1
ATOM 598 O O . ILE A 1 86 ? -24.731 1.913 -7.562 1.00 45.94 86 ILE A O 1
ATOM 602 N N . SER A 1 87 ? -26.913 1.463 -7.562 1.00 37.31 87 SER A N 1
ATOM 603 C CA . SER A 1 87 ? -26.752 0.106 -8.097 1.00 37.31 87 SER A CA 1
ATOM 604 C C . SER A 1 87 ? -26.502 0.157 -9.609 1.00 37.31 87 SER A C 1
ATOM 606 O O . SER A 1 87 ? -27.438 0.280 -10.397 1.00 37.31 87 SER A O 1
ATOM 608 N N . GLY A 1 88 ? -25.231 0.079 -10.008 1.00 47.50 88 GLY A N 1
ATOM 609 C CA . GLY A 1 88 ? -24.790 -0.126 -11.392 1.00 47.50 88 GLY A CA 1
ATOM 610 C C . GLY A 1 88 ? -24.359 -1.578 -11.664 1.00 47.50 88 GLY A C 1
ATOM 611 O O . GLY A 1 88 ? -24.234 -2.371 -10.732 1.00 47.50 88 GLY A O 1
ATOM 612 N N . PRO A 1 89 ? -24.101 -1.956 -12.931 1.00 44.03 89 PRO A N 1
ATOM 613 C CA . PRO A 1 89 ? -23.755 -3.330 -13.323 1.00 44.03 89 PRO A CA 1
ATOM 614 C C . PRO A 1 89 ? -22.337 -3.764 -12.904 1.00 44.03 89 PRO A C 1
ATOM 616 O O . PRO A 1 89 ? -21.933 -4.894 -13.171 1.00 44.03 89 PRO A O 1
ATOM 619 N N . PHE A 1 90 ? -21.591 -2.887 -12.234 1.00 51.03 90 PHE A N 1
ATOM 620 C CA . PHE A 1 90 ? -20.308 -3.174 -11.609 1.00 51.03 90 PHE A CA 1
ATOM 621 C C . PHE A 1 90 ? -20.483 -2.939 -10.112 1.00 51.03 90 PHE A C 1
ATOM 623 O O . PHE A 1 90 ? -20.640 -1.785 -9.749 1.00 51.03 90 PHE A O 1
ATOM 630 N N . GLY A 1 91 ? -20.518 -4.019 -9.321 1.00 40.56 91 GLY A N 1
ATOM 631 C CA . GLY A 1 91 ? -20.282 -4.103 -7.866 1.00 40.56 91 GLY A CA 1
ATOM 632 C C . GLY A 1 91 ? -20.846 -3.020 -6.928 1.00 40.56 91 GLY A C 1
ATOM 633 O O . GLY A 1 91 ? -20.777 -1.823 -7.164 1.00 40.56 91 GLY A O 1
ATOM 634 N N . ASN A 1 92 ? -21.344 -3.427 -5.761 1.00 41.00 92 ASN A N 1
ATOM 635 C CA . ASN A 1 92 ? -21.685 -2.473 -4.704 1.00 41.00 92 ASN A CA 1
ATOM 636 C C . ASN A 1 92 ? -20.407 -1.816 -4.151 1.00 41.00 92 ASN A C 1
ATOM 638 O O . ASN A 1 92 ? -19.768 -2.361 -3.253 1.00 41.00 92 ASN A O 1
ATOM 642 N N . PHE A 1 93 ? -20.049 -0.636 -4.657 1.00 46.50 93 PHE A N 1
ATOM 643 C CA . PHE A 1 93 ? -19.002 0.192 -4.066 1.00 46.50 93 PHE A CA 1
ATOM 644 C C . PHE A 1 93 ? -19.500 0.736 -2.723 1.00 46.50 93 PHE A C 1
ATOM 646 O O . PHE A 1 93 ? -20.265 1.699 -2.660 1.00 46.50 93 PHE A O 1
ATOM 653 N N . SER A 1 94 ? -19.091 0.094 -1.628 1.00 43.44 94 SER A N 1
ATOM 654 C CA . SER A 1 94 ? -19.252 0.660 -0.290 1.00 43.44 94 SER A CA 1
ATOM 655 C C . SER A 1 94 ? -18.381 1.910 -0.211 1.00 43.44 94 SER A C 1
ATOM 657 O O . SER A 1 94 ? -17.164 1.827 -0.364 1.00 43.44 94 SER A O 1
ATOM 659 N N . THR A 1 95 ? -19.012 3.070 -0.035 1.00 44.62 95 THR A N 1
ATOM 660 C CA . THR A 1 95 ? -18.369 4.385 -0.098 1.00 44.62 95 THR A CA 1
ATOM 661 C C . THR A 1 95 ? -17.399 4.562 1.071 1.00 44.62 95 THR A C 1
ATOM 663 O O . THR A 1 95 ? -17.752 5.126 2.105 1.00 44.62 95 THR A O 1
ATOM 666 N N . ALA A 1 96 ? -16.150 4.130 0.889 1.00 52.97 96 ALA A N 1
ATOM 667 C CA . ALA A 1 96 ? -15.043 4.867 1.477 1.00 52.97 96 ALA A CA 1
ATOM 668 C C . ALA A 1 96 ? -15.240 6.338 1.109 1.00 52.97 96 ALA A C 1
ATOM 670 O O . ALA A 1 96 ? -15.641 6.641 -0.018 1.00 52.97 96 ALA A O 1
ATOM 671 N N . GLY A 1 97 ? -15.016 7.254 2.053 1.00 65.12 97 GLY A N 1
ATOM 672 C CA . GLY A 1 97 ? -15.108 8.685 1.761 1.00 65.12 97 GLY A CA 1
ATOM 673 C C . GLY A 1 97 ? -14.284 9.071 0.515 1.00 65.12 97 GLY A C 1
ATOM 674 O O . GLY A 1 97 ? -13.418 8.298 0.096 1.00 65.12 97 GLY A O 1
ATOM 675 N N . PRO A 1 98 ? -14.488 10.276 -0.056 1.00 84.38 98 PRO A N 1
ATOM 676 C CA . PRO A 1 98 ? -13.872 10.692 -1.325 1.00 84.38 98 PRO A CA 1
ATOM 677 C C . PRO A 1 98 ? -12.360 10.425 -1.430 1.00 84.38 98 PRO A C 1
ATOM 679 O O . PRO A 1 98 ? -11.847 10.161 -2.515 1.00 84.38 98 PRO A O 1
ATOM 682 N N . VAL A 1 99 ? -11.652 10.444 -0.296 1.00 93.31 99 VAL A N 1
ATOM 683 C CA . VAL A 1 99 ? -10.214 10.172 -0.185 1.00 93.31 99 VAL A CA 1
ATOM 684 C C . VAL A 1 99 ? -9.844 8.749 -0.622 1.00 93.31 99 VAL A C 1
ATOM 686 O O . VAL A 1 99 ? -8.980 8.588 -1.482 1.00 93.31 99 VAL A O 1
ATOM 689 N N . GLY A 1 100 ? -10.490 7.720 -0.060 1.00 92.81 100 GLY A N 1
ATOM 690 C CA . GLY A 1 100 ? -10.159 6.317 -0.334 1.00 92.81 100 GLY A CA 1
ATOM 691 C C . GLY A 1 100 ? -10.395 5.947 -1.798 1.00 92.81 100 GLY A C 1
ATOM 692 O O . GLY A 1 100 ? -9.506 5.401 -2.451 1.00 92.81 100 GLY A O 1
ATOM 693 N N . GLN A 1 101 ? -11.540 6.360 -2.347 1.00 93.75 101 GLN A N 1
ATOM 694 C CA . GLN A 1 101 ? -11.868 6.165 -3.763 1.00 93.75 101 GLN A CA 1
ATOM 695 C C . GLN A 1 101 ? -10.886 6.893 -4.688 1.00 93.75 101 GLN A C 1
ATOM 697 O O . GLN A 1 101 ? -10.400 6.306 -5.651 1.00 93.75 101 GLN A O 1
ATOM 702 N N . THR A 1 102 ? -10.525 8.143 -4.375 1.00 95.62 102 THR A N 1
ATOM 703 C CA . THR A 1 102 ? -9.536 8.894 -5.166 1.00 95.62 102 THR A CA 1
ATOM 704 C C . THR A 1 102 ? -8.178 8.192 -5.162 1.00 95.62 102 THR A C 1
ATOM 706 O O . THR A 1 102 ? -7.553 8.047 -6.213 1.00 95.62 102 THR A O 1
ATOM 709 N N . ALA A 1 103 ? -7.729 7.705 -4.000 1.00 97.12 103 ALA A N 1
ATOM 710 C CA . ALA A 1 103 ? -6.469 6.980 -3.884 1.00 97.12 103 ALA A CA 1
ATOM 711 C C . ALA A 1 103 ? -6.494 5.656 -4.670 1.00 97.12 103 ALA A C 1
ATOM 713 O O . ALA A 1 103 ? -5.538 5.358 -5.387 1.00 97.12 103 ALA A O 1
ATOM 714 N N . ALA A 1 104 ? -7.582 4.885 -4.586 1.00 96.94 104 ALA A N 1
ATOM 715 C CA . ALA A 1 104 ? -7.750 3.636 -5.330 1.00 96.94 104 ALA A CA 1
ATOM 716 C C . ALA A 1 104 ? -7.799 3.862 -6.851 1.00 96.94 104 ALA A C 1
ATOM 718 O O . ALA A 1 104 ? -7.099 3.184 -7.606 1.00 96.94 104 ALA A O 1
ATOM 719 N N . GLN A 1 105 ? -8.551 4.862 -7.311 1.00 96.19 105 GLN A N 1
ATOM 720 C CA . GLN A 1 105 ? -8.619 5.225 -8.727 1.00 96.19 105 GLN A CA 1
ATOM 721 C C . GLN A 1 105 ? -7.264 5.698 -9.253 1.00 96.19 105 GLN A C 1
ATOM 723 O O . GLN A 1 105 ? -6.819 5.233 -10.304 1.00 96.19 105 GLN A O 1
ATOM 728 N N . ALA A 1 106 ? -6.564 6.557 -8.507 1.00 97.25 106 ALA A N 1
ATOM 729 C CA . ALA A 1 106 ? -5.207 6.967 -8.846 1.00 97.25 106 ALA A CA 1
ATOM 730 C C . ALA A 1 106 ? -4.280 5.750 -8.960 1.00 97.25 106 ALA A C 1
ATOM 732 O O . ALA A 1 106 ? -3.579 5.597 -9.962 1.00 97.25 106 ALA A O 1
ATOM 733 N N . ALA A 1 107 ? -4.319 4.850 -7.979 1.00 97.69 107 ALA A N 1
ATOM 734 C CA . ALA A 1 107 ? -3.518 3.633 -7.956 1.00 97.69 107 ALA A CA 1
ATOM 735 C C . ALA A 1 107 ? -3.740 2.761 -9.209 1.00 97.69 107 ALA A C 1
ATOM 737 O O . ALA A 1 107 ? -2.774 2.274 -9.804 1.00 97.69 107 ALA A O 1
ATOM 738 N N . LEU A 1 108 ? -4.990 2.629 -9.667 1.00 97.75 108 LEU A N 1
ATOM 739 C CA . LEU A 1 108 ? -5.341 1.878 -10.877 1.00 97.75 108 LEU A CA 1
ATOM 740 C C . LEU A 1 108 ? -4.726 2.463 -12.158 1.00 97.75 108 LEU A C 1
ATOM 742 O O . LEU A 1 108 ? -4.349 1.701 -13.050 1.00 97.75 108 LEU A O 1
ATOM 746 N N . THR A 1 109 ? -4.539 3.784 -12.251 1.00 97.44 109 THR A N 1
ATOM 747 C CA . THR A 1 109 ? -3.912 4.413 -13.437 1.00 97.44 109 THR A CA 1
ATOM 748 C C . THR A 1 109 ? -2.454 4.003 -13.650 1.00 97.44 109 THR A C 1
ATOM 750 O O . THR A 1 109 ? -1.928 4.111 -14.759 1.00 97.44 109 THR A O 1
ATOM 753 N N . ARG A 1 110 ? -1.799 3.505 -12.597 1.00 96.75 110 ARG A N 1
ATOM 754 C CA . ARG A 1 110 ? -0.387 3.114 -12.606 1.00 96.75 110 ARG A CA 1
ATOM 755 C C . ARG A 1 110 ? -0.172 1.617 -12.756 1.00 96.75 110 ARG A C 1
ATOM 757 O O . ARG A 1 110 ? 0.966 1.160 -12.691 1.00 96.75 110 ARG A O 1
ATOM 764 N N . VAL A 1 111 ? -1.229 0.831 -12.964 1.00 97.94 111 VAL A N 1
ATOM 765 C CA . VAL A 1 111 ? -1.089 -0.602 -13.248 1.00 97.94 111 VAL A CA 1
ATOM 766 C C . VAL A 1 111 ? -0.168 -0.804 -14.460 1.00 97.94 111 VAL A C 1
ATOM 768 O O . VAL A 1 111 ? -0.306 -0.161 -15.501 1.00 97.94 111 VAL A O 1
ATOM 771 N N . GLY A 1 112 ? 0.814 -1.692 -14.304 1.00 97.06 112 GLY A N 1
ATOM 772 C CA . GLY A 1 112 ? 1.876 -1.935 -15.277 1.00 97.06 112 GLY A CA 1
ATOM 773 C C . GLY A 1 112 ? 3.104 -1.024 -15.153 1.00 97.06 112 GLY A C 1
ATOM 774 O O . GLY A 1 112 ? 4.060 -1.230 -15.896 1.00 97.06 112 GLY A O 1
ATOM 775 N N . ASP A 1 113 ? 3.124 -0.043 -14.248 1.00 97.81 113 ASP A N 1
ATOM 776 C CA . ASP A 1 113 ? 4.339 0.731 -13.965 1.00 97.81 113 ASP A CA 1
ATOM 777 C C . ASP A 1 113 ? 5.437 -0.163 -13.363 1.00 97.81 113 ASP A C 1
ATOM 779 O O . ASP A 1 113 ? 5.132 -1.045 -12.556 1.00 97.81 113 ASP A O 1
ATOM 783 N N . PRO A 1 114 ? 6.719 0.033 -13.719 1.00 98.00 114 PRO A N 1
ATOM 784 C CA . PRO A 1 114 ? 7.788 -0.870 -13.313 1.00 98.00 114 PRO A CA 1
ATOM 785 C C . PRO A 1 114 ? 8.140 -0.745 -11.825 1.00 98.00 114 PRO A C 1
ATOM 787 O O . PRO A 1 114 ? 8.255 0.350 -11.270 1.00 98.00 114 PRO A O 1
ATOM 790 N N . TYR A 1 115 ? 8.411 -1.884 -11.187 1.00 97.88 115 TYR A N 1
ATOM 791 C CA . TYR A 1 115 ? 8.874 -1.933 -9.804 1.00 97.88 115 TYR A CA 1
ATOM 792 C C . TYR A 1 115 ? 10.389 -1.696 -9.717 1.00 97.88 115 TYR A C 1
ATOM 794 O O . TYR A 1 115 ? 11.182 -2.391 -10.353 1.00 97.88 115 TYR A O 1
ATOM 802 N N . SER A 1 116 ? 10.825 -0.761 -8.873 1.00 97.44 116 SER A N 1
ATOM 803 C CA . SER A 1 116 ? 12.218 -0.647 -8.439 1.00 97.44 116 SER A CA 1
ATOM 804 C C . SER A 1 116 ? 12.344 0.182 -7.167 1.00 97.44 116 SER A C 1
ATOM 806 O O . SER A 1 116 ? 12.079 1.380 -7.166 1.00 97.44 116 SER A O 1
ATOM 808 N N . GLN A 1 117 ? 12.883 -0.423 -6.110 1.00 93.81 117 GLN A N 1
ATOM 809 C CA . GLN A 1 117 ? 13.205 0.299 -4.876 1.00 93.81 117 GLN A CA 1
ATOM 810 C C . GLN A 1 117 ? 14.362 1.294 -5.057 1.00 93.81 117 GLN A C 1
ATOM 812 O O . GLN A 1 117 ? 14.344 2.374 -4.478 1.00 93.81 117 GLN A O 1
ATOM 817 N N . ALA A 1 118 ? 15.360 0.958 -5.882 1.00 95.19 118 ALA A N 1
ATOM 818 C CA . ALA A 1 118 ? 16.527 1.815 -6.114 1.00 95.19 118 ALA A CA 1
ATOM 819 C C . ALA A 1 118 ? 16.220 3.016 -7.022 1.00 95.19 118 ALA A C 1
ATOM 821 O O . ALA A 1 118 ? 16.854 4.057 -6.897 1.00 95.19 118 ALA A O 1
ATOM 822 N N . ARG A 1 119 ? 15.262 2.864 -7.945 1.00 94.38 119 ARG A N 1
ATOM 823 C CA . ARG A 1 119 ? 14.890 3.894 -8.928 1.00 94.38 119 ARG A CA 1
ATOM 824 C C . ARG A 1 119 ? 13.544 4.552 -8.627 1.00 94.38 119 ARG A C 1
ATOM 826 O O . ARG A 1 119 ? 13.045 5.282 -9.479 1.00 94.38 119 ARG A O 1
ATOM 833 N N . ARG A 1 120 ? 12.940 4.291 -7.462 1.00 91.38 120 ARG A N 1
ATOM 834 C CA . ARG A 1 120 ? 11.634 4.857 -7.093 1.00 91.38 120 ARG A CA 1
ATOM 835 C C . ARG A 1 120 ? 11.630 6.378 -7.263 1.00 91.38 120 ARG A C 1
ATOM 837 O O . ARG A 1 120 ? 12.581 7.049 -6.865 1.00 91.38 120 ARG A O 1
ATOM 844 N N . GLY A 1 121 ? 10.591 6.908 -7.902 1.00 86.44 121 GLY A N 1
ATOM 845 C CA . GLY A 1 121 ? 10.473 8.335 -8.223 1.00 86.44 121 GLY A CA 1
ATOM 846 C C . GLY A 1 121 ? 11.261 8.793 -9.458 1.00 86.44 121 GLY A C 1
ATOM 847 O O . GLY A 1 121 ? 11.147 9.948 -9.854 1.00 86.44 121 GLY A O 1
ATOM 848 N N . THR A 1 122 ? 12.035 7.915 -10.106 1.00 94.25 122 THR A N 1
ATOM 849 C CA . THR A 1 122 ? 12.652 8.201 -11.410 1.00 94.25 122 THR A CA 1
ATOM 850 C C . THR A 1 122 ? 11.735 7.712 -12.526 1.00 94.25 122 THR A C 1
ATOM 852 O O . THR A 1 122 ? 11.587 6.506 -12.718 1.00 94.25 122 THR A O 1
ATOM 855 N N . GLY A 1 123 ? 11.140 8.624 -13.296 1.00 93.62 123 GLY A N 1
ATOM 856 C CA . GLY A 1 123 ? 10.137 8.258 -14.304 1.00 93.62 123 GLY A CA 1
ATOM 857 C C . GLY A 1 123 ? 8.963 7.507 -13.664 1.00 93.62 123 GLY A C 1
ATOM 858 O O . GLY A 1 123 ? 8.494 7.893 -12.597 1.00 93.62 123 GLY A O 1
ATOM 859 N N . ASN A 1 124 ? 8.533 6.398 -14.271 1.00 94.38 124 ASN A N 1
ATOM 860 C CA . ASN A 1 124 ? 7.395 5.614 -13.769 1.00 94.38 124 ASN A CA 1
ATOM 861 C C . ASN A 1 124 ? 7.779 4.569 -12.706 1.00 94.38 124 ASN A C 1
ATOM 863 O O . ASN A 1 124 ? 6.915 3.828 -12.250 1.00 94.38 124 ASN A O 1
ATOM 867 N N . TYR A 1 125 ? 9.051 4.477 -12.305 1.00 97.56 125 TYR A N 1
ATOM 868 C CA . TYR A 1 125 ? 9.484 3.462 -11.343 1.00 97.56 125 TYR A CA 1
ATOM 869 C C . TYR A 1 125 ? 8.949 3.733 -9.933 1.00 97.56 125 TYR A C 1
ATOM 871 O O . TYR A 1 125 ? 9.063 4.847 -9.413 1.00 97.56 125 TYR A O 1
ATOM 879 N N . VAL A 1 126 ? 8.434 2.682 -9.292 1.00 97.62 126 VAL A N 1
ATOM 880 C CA . VAL A 1 126 ? 7.885 2.712 -7.926 1.00 97.62 126 VAL A CA 1
ATOM 881 C C . VAL A 1 126 ? 8.328 1.510 -7.100 1.00 97.62 126 VAL A C 1
ATOM 883 O O . VAL A 1 126 ? 8.641 0.452 -7.633 1.00 97.62 126 VAL A O 1
ATOM 886 N N . ASP A 1 127 ? 8.324 1.657 -5.783 1.00 97.38 127 ASP A N 1
ATOM 887 C CA . ASP A 1 127 ? 8.218 0.536 -4.844 1.00 97.38 127 ASP A CA 1
ATOM 888 C C . ASP A 1 127 ? 6.847 0.550 -4.157 1.00 97.38 127 ASP A C 1
ATOM 890 O O . ASP A 1 127 ? 6.021 1.416 -4.437 1.00 97.38 127 ASP A O 1
ATOM 894 N N . CYS A 1 128 ? 6.579 -0.418 -3.278 1.00 97.19 128 CYS A N 1
ATOM 895 C CA . CYS A 1 128 ? 5.270 -0.542 -2.637 1.00 97.19 128 CYS A CA 1
ATOM 896 C C . CYS A 1 128 ? 4.872 0.712 -1.849 1.00 97.19 128 CYS A C 1
ATOM 898 O O . CYS A 1 128 ? 3.760 1.200 -2.019 1.00 97.19 128 CYS A O 1
ATOM 900 N N . SER A 1 129 ? 5.782 1.289 -1.060 1.00 97.38 129 SER A N 1
ATOM 901 C CA . SER A 1 129 ? 5.473 2.454 -0.229 1.00 97.38 129 SER A CA 1
ATOM 902 C C . SER A 1 129 ? 5.450 3.777 -0.993 1.00 97.38 129 SER A C 1
ATOM 904 O O . SER A 1 129 ? 4.612 4.621 -0.697 1.00 97.38 129 SER A O 1
ATOM 906 N N . SER A 1 130 ? 6.312 3.982 -1.994 1.00 97.56 130 SER A N 1
ATOM 907 C CA . SER A 1 130 ? 6.229 5.172 -2.862 1.00 97.56 130 SER A CA 1
ATOM 908 C C . SER A 1 130 ? 5.010 5.131 -3.782 1.00 97.56 130 SER A C 1
ATOM 910 O O . SER A 1 130 ? 4.448 6.178 -4.098 1.00 97.56 130 SER A O 1
ATOM 912 N N . PHE A 1 131 ? 4.560 3.937 -4.173 1.00 98.25 131 PHE A N 1
ATOM 913 C CA . PHE A 1 131 ? 3.308 3.753 -4.899 1.00 98.25 131 PHE A CA 1
ATOM 914 C C . PHE A 1 131 ? 2.097 4.174 -4.057 1.00 98.25 131 PHE A C 1
ATOM 916 O O . PHE A 1 131 ? 1.273 4.962 -4.528 1.00 98.25 131 PHE A O 1
ATOM 923 N N . THR A 1 132 ? 2.002 3.715 -2.804 1.00 98.12 132 THR A N 1
ATOM 924 C CA . THR A 1 132 ? 0.906 4.123 -1.910 1.00 98.12 132 THR A CA 1
ATOM 925 C C . THR A 1 132 ? 0.975 5.606 -1.572 1.00 98.12 132 THR A C 1
ATOM 927 O O . THR A 1 132 ? -0.045 6.286 -1.623 1.00 98.12 132 THR A O 1
ATOM 930 N N . GLN A 1 133 ? 2.174 6.134 -1.321 1.00 97.88 133 GLN A N 1
ATOM 931 C CA . GLN A 1 133 ? 2.400 7.550 -1.037 1.00 97.88 133 GLN A CA 1
ATOM 932 C C . GLN A 1 133 ? 1.985 8.444 -2.215 1.00 97.88 133 GLN A C 1
ATOM 934 O O . GLN A 1 133 ? 1.307 9.447 -2.012 1.00 97.88 133 GLN A O 1
ATOM 939 N N . TRP A 1 134 ? 2.324 8.064 -3.452 1.00 97.69 134 TRP A N 1
ATOM 940 C CA . TRP A 1 134 ? 1.883 8.790 -4.645 1.00 97.69 134 TRP A CA 1
ATOM 941 C C . TRP A 1 134 ? 0.360 8.741 -4.818 1.00 97.69 134 TRP A C 1
ATOM 943 O O . TRP A 1 134 ? -0.243 9.764 -5.140 1.00 97.69 134 TRP A O 1
ATOM 953 N N . SER A 1 135 ? -0.250 7.573 -4.584 1.00 97.81 135 SER A N 1
ATOM 954 C CA . SER A 1 135 ? -1.693 7.361 -4.772 1.00 97.81 135 SER A CA 1
ATOM 955 C C . SER A 1 135 ? -2.506 8.181 -3.771 1.00 97.81 135 SER A C 1
ATOM 957 O O . SER A 1 135 ? -3.391 8.935 -4.160 1.00 97.81 135 SER A O 1
ATOM 959 N N . TYR A 1 136 ? -2.141 8.120 -2.489 1.00 97.81 136 TYR A N 1
ATOM 960 C CA . TYR A 1 136 ? -2.759 8.935 -1.441 1.00 97.81 136 TYR A CA 1
ATOM 961 C C . TYR A 1 136 ? -2.441 10.428 -1.577 1.00 97.81 136 TYR A C 1
ATOM 963 O O . TYR A 1 136 ? -3.281 11.261 -1.242 1.00 97.81 136 TYR A O 1
ATOM 971 N N . GLY A 1 137 ? -1.290 10.776 -2.160 1.00 97.00 137 GLY A N 1
ATOM 972 C CA . GLY A 1 137 ? -0.963 12.153 -2.520 1.00 97.00 137 GLY A CA 1
ATOM 973 C C . GLY A 1 137 ? -1.956 12.767 -3.513 1.00 97.00 137 GLY A C 1
ATOM 974 O O . GLY A 1 137 ? -2.259 13.952 -3.396 1.00 97.00 137 GLY A O 1
ATOM 975 N N . GLN A 1 138 ? -2.534 11.973 -4.428 1.00 95.88 138 GLN A N 1
ATOM 976 C CA . GLN A 1 138 ? -3.609 12.446 -5.319 1.00 95.88 138 GLN A CA 1
ATOM 977 C C . GLN A 1 138 ? -4.900 12.768 -4.556 1.00 95.88 138 GLN A C 1
ATOM 979 O O . GLN A 1 138 ? -5.675 13.621 -4.974 1.00 95.88 138 GLN A O 1
ATOM 984 N N . ALA A 1 139 ? -5.106 12.110 -3.416 1.00 93.31 139 ALA A N 1
ATOM 985 C CA . ALA A 1 139 ? -6.228 12.337 -2.516 1.00 93.31 139 ALA A CA 1
ATOM 986 C C . ALA A 1 139 ? -5.924 13.384 -1.421 1.00 93.31 139 ALA A C 1
ATOM 988 O O . ALA A 1 139 ? -6.715 13.554 -0.496 1.00 93.31 139 ALA A O 1
ATOM 989 N N . GLY A 1 140 ? -4.776 14.072 -1.496 1.00 95.00 140 GLY A N 1
ATOM 990 C CA . GLY A 1 140 ? -4.369 15.096 -0.528 1.00 95.00 140 GLY A CA 1
ATOM 991 C C . GLY A 1 140 ? -3.822 14.559 0.801 1.00 95.00 140 GLY A C 1
ATOM 992 O O . GLY A 1 140 ? -3.598 15.341 1.723 1.00 95.00 140 GLY A O 1
ATOM 993 N N . VAL A 1 141 ? -3.574 13.251 0.917 1.00 96.38 141 VAL A N 1
ATOM 994 C CA . VAL A 1 141 ? -3.045 12.614 2.133 1.00 96.38 141 VAL A CA 1
ATOM 995 C C . VAL A 1 141 ? -1.551 12.348 1.980 1.00 96.38 141 VAL A C 1
ATOM 997 O O . VAL A 1 141 ? -1.098 11.730 1.019 1.00 96.38 141 VAL A O 1
ATOM 1000 N N . THR A 1 142 ? -0.767 12.790 2.963 1.00 96.81 142 THR A N 1
ATOM 1001 C CA . THR A 1 142 ? 0.679 12.542 2.999 1.00 96.81 142 THR A CA 1
ATOM 1002 C C . THR A 1 142 ? 0.981 11.338 3.876 1.00 96.81 142 THR A C 1
ATOM 1004 O O . THR A 1 142 ? 0.686 11.340 5.068 1.00 96.81 142 THR A O 1
ATOM 1007 N N . LEU A 1 143 ? 1.619 10.327 3.291 1.00 97.06 143 LEU A N 1
ATOM 1008 C CA . LEU A 1 143 ? 2.055 9.126 3.997 1.00 97.06 143 LEU A CA 1
ATOM 1009 C C . LEU A 1 143 ? 3.574 9.138 4.243 1.00 97.06 143 LEU A C 1
ATOM 1011 O O . LEU A 1 143 ? 4.312 9.708 3.438 1.00 97.06 143 LEU A O 1
ATOM 1015 N N . PRO A 1 144 ? 4.078 8.471 5.298 1.00 97.38 144 PRO A N 1
ATOM 1016 C CA . PRO A 1 144 ? 5.514 8.251 5.494 1.00 97.38 144 PRO A CA 1
ATOM 1017 C C . PRO A 1 144 ? 6.202 7.460 4.366 1.00 97.38 144 PRO A C 1
ATOM 1019 O O . PRO A 1 144 ? 5.549 6.854 3.513 1.00 97.38 144 PRO A O 1
ATOM 1022 N N . GLY A 1 145 ? 7.541 7.472 4.355 1.00 94.50 145 GLY A N 1
ATOM 1023 C CA . GLY A 1 145 ? 8.360 7.023 3.220 1.00 94.50 145 GLY A CA 1
ATOM 1024 C C . GLY A 1 145 ? 8.418 5.510 2.995 1.00 94.50 145 GLY A C 1
ATOM 1025 O O . GLY A 1 145 ? 8.551 5.060 1.854 1.00 94.50 145 GLY A O 1
ATOM 1026 N N . THR A 1 146 ? 8.323 4.711 4.055 1.00 97.12 146 THR A N 1
ATOM 1027 C CA . THR A 1 146 ? 8.415 3.246 3.985 1.00 97.12 146 THR A CA 1
ATOM 1028 C C . THR A 1 146 ? 7.137 2.560 4.456 1.00 97.12 146 THR A C 1
ATOM 1030 O O . THR A 1 146 ? 6.398 3.101 5.269 1.00 97.12 146 THR A O 1
ATOM 1033 N N . ALA A 1 147 ? 6.896 1.327 3.997 1.00 97.25 147 ALA A N 1
ATOM 1034 C CA . ALA A 1 147 ? 5.709 0.552 4.381 1.00 97.25 147 ALA A CA 1
ATOM 1035 C C . ALA A 1 147 ? 5.576 0.389 5.909 1.00 97.25 147 ALA A C 1
ATOM 1037 O O . ALA A 1 147 ? 4.487 0.527 6.455 1.00 97.25 147 ALA A O 1
ATOM 1038 N N . ALA A 1 148 ? 6.698 0.159 6.601 1.00 97.69 148 ALA A N 1
ATOM 1039 C CA . ALA A 1 148 ? 6.729 0.046 8.057 1.00 97.69 148 ALA A CA 1
ATOM 1040 C C . ALA A 1 148 ? 6.393 1.378 8.752 1.00 97.69 148 ALA A C 1
ATOM 1042 O O . ALA A 1 148 ? 5.616 1.387 9.700 1.00 97.69 148 ALA A O 1
ATOM 1043 N N . GLU A 1 149 ? 6.919 2.506 8.264 1.00 97.94 149 GLU A N 1
ATOM 1044 C CA . GLU A 1 149 ? 6.581 3.828 8.813 1.00 97.94 149 GLU A CA 1
ATOM 1045 C C . GLU A 1 149 ? 5.118 4.199 8.540 1.00 97.94 149 GLU A C 1
ATOM 1047 O O . GLU A 1 149 ? 4.477 4.804 9.391 1.00 97.94 149 GLU A O 1
ATOM 1052 N N . GLN A 1 150 ? 4.568 3.826 7.380 1.00 98.38 150 GLN A N 1
ATOM 1053 C CA . GLN A 1 150 ? 3.151 4.028 7.057 1.00 98.38 150 GLN A CA 1
ATOM 1054 C C . GLN A 1 150 ? 2.246 3.243 8.009 1.00 98.38 150 GLN A C 1
ATOM 1056 O O . GLN A 1 150 ? 1.286 3.800 8.539 1.00 98.38 150 GLN A O 1
ATOM 1061 N N . ALA A 1 151 ? 2.575 1.978 8.272 1.00 98.38 151 ALA A N 1
ATOM 1062 C CA . ALA A 1 151 ? 1.859 1.160 9.241 1.00 98.38 151 ALA A CA 1
ATOM 1063 C C . ALA A 1 151 ? 1.955 1.735 10.659 1.00 98.38 151 ALA A C 1
ATOM 1065 O O . ALA A 1 151 ? 0.940 1.890 11.336 1.00 98.38 151 ALA A O 1
ATOM 1066 N N . GLN A 1 152 ? 3.161 2.130 11.078 1.00 98.25 152 GLN A N 1
ATOM 1067 C CA . GLN A 1 152 ? 3.396 2.758 12.375 1.00 98.25 152 GLN A CA 1
ATOM 1068 C C . GLN A 1 152 ? 2.597 4.054 12.528 1.00 98.25 152 GLN A C 1
ATOM 1070 O O . GLN A 1 152 ? 1.966 4.265 13.561 1.00 98.25 152 GLN A O 1
ATOM 1075 N N . TYR A 1 153 ? 2.589 4.902 11.498 1.00 98.25 153 TYR A N 1
ATOM 1076 C CA . TYR A 1 153 ? 1.780 6.116 11.456 1.00 98.25 153 TYR A CA 1
ATOM 1077 C C . TYR A 1 153 ? 0.296 5.802 11.635 1.00 98.25 153 TYR A C 1
ATOM 1079 O O . TYR A 1 153 ? -0.363 6.429 12.463 1.00 98.25 153 TYR A O 1
ATOM 1087 N N . CYS A 1 154 ? -0.223 4.801 10.923 1.00 98.12 154 CYS A N 1
ATOM 1088 C CA . CYS A 1 154 ? -1.622 4.411 11.054 1.00 98.12 154 CYS A CA 1
ATOM 1089 C C . CYS A 1 154 ? -1.949 3.934 12.474 1.00 98.12 154 CYS A C 1
ATOM 1091 O O . CYS A 1 154 ? -2.929 4.374 13.070 1.00 98.12 154 CYS A O 1
ATOM 1093 N N . ALA A 1 155 ? -1.108 3.076 13.048 1.00 97.75 155 ALA A N 1
ATOM 1094 C CA . ALA A 1 155 ? -1.316 2.565 14.396 1.00 97.75 155 ALA A CA 1
ATOM 1095 C C . ALA A 1 155 ? -1.248 3.668 15.466 1.00 97.75 155 ALA A C 1
ATOM 1097 O O . ALA A 1 155 ? -2.078 3.703 16.370 1.00 97.75 155 ALA A O 1
ATOM 1098 N N . GLN A 1 156 ? -0.301 4.601 15.349 1.00 97.75 156 GLN A N 1
ATOM 1099 C CA . GLN A 1 156 ? -0.132 5.697 16.310 1.00 97.75 156 GLN A CA 1
ATOM 1100 C C . GLN A 1 156 ? -1.284 6.708 16.297 1.00 97.75 156 GLN A C 1
ATOM 1102 O O . GLN A 1 156 ? -1.531 7.348 17.315 1.00 97.75 156 GLN A O 1
ATOM 1107 N N . ASN A 1 157 ? -1.988 6.841 15.172 1.00 97.00 157 ASN A N 1
ATOM 1108 C CA . ASN A 1 157 ? -3.117 7.761 15.030 1.00 97.00 157 ASN A CA 1
ATOM 1109 C C . ASN A 1 157 ? -4.487 7.075 15.191 1.00 97.00 157 ASN A C 1
ATOM 1111 O O . ASN A 1 157 ? -5.513 7.726 15.033 1.00 97.00 157 ASN A O 1
ATOM 1115 N N . GLY A 1 158 ? -4.531 5.777 15.521 1.00 96.81 158 GLY A N 1
ATOM 1116 C CA . GLY A 1 158 ? -5.795 5.048 15.687 1.00 96.81 158 GLY A CA 1
ATOM 1117 C C . GLY A 1 158 ? -6.524 4.754 14.371 1.00 96.81 158 GLY A C 1
ATOM 1118 O O . GLY A 1 158 ? -7.733 4.555 14.368 1.00 96.81 158 GLY A O 1
ATOM 1119 N N . TYR A 1 159 ? -5.791 4.707 13.259 1.00 97.56 159 TYR A N 1
ATOM 1120 C CA . TYR A 1 159 ? -6.309 4.481 11.903 1.00 97.56 159 TYR A CA 1
ATOM 1121 C C . TYR A 1 159 ? -6.398 3.004 11.509 1.00 97.56 159 TYR A C 1
ATOM 1123 O O . TYR A 1 159 ? -6.698 2.670 10.364 1.00 97.56 159 TYR A O 1
ATOM 1131 N N . THR A 1 160 ? -6.103 2.095 12.432 1.00 97.56 160 THR A N 1
ATOM 1132 C CA . THR A 1 160 ? -6.234 0.652 12.216 1.00 97.56 160 THR A CA 1
ATOM 1133 C C . THR A 1 160 ? -7.701 0.258 12.128 1.00 97.56 160 THR A C 1
ATOM 1135 O O . THR A 1 160 ? -8.500 0.680 12.964 1.00 97.56 160 THR A O 1
ATOM 1138 N N . ILE A 1 161 ? -8.039 -0.605 11.177 1.00 97.25 161 ILE A N 1
ATOM 1139 C CA . ILE A 1 161 ? -9.410 -1.083 10.963 1.00 97.25 161 ILE A CA 1
ATOM 1140 C C . ILE A 1 161 ? -9.476 -2.608 11.045 1.00 97.25 161 ILE A C 1
ATOM 1142 O O . ILE A 1 161 ? -8.478 -3.305 10.835 1.00 97.25 161 ILE A O 1
ATOM 1146 N N . ALA A 1 162 ? -10.661 -3.143 11.341 1.00 96.94 162 ALA A N 1
ATOM 1147 C CA . ALA A 1 162 ? -10.881 -4.580 11.289 1.00 96.94 162 ALA A CA 1
ATOM 1148 C C . ALA A 1 162 ? -11.072 -5.050 9.841 1.00 96.94 162 ALA A C 1
ATOM 1150 O O . ALA A 1 162 ? -11.522 -4.309 8.970 1.00 96.94 162 ALA A O 1
ATOM 1151 N N . ARG A 1 163 ? -10.803 -6.335 9.590 1.00 94.12 163 ARG A N 1
ATOM 1152 C CA . ARG A 1 163 ? -10.976 -6.951 8.264 1.00 94.12 163 ARG A CA 1
ATOM 1153 C C . ARG A 1 163 ? -12.394 -6.799 7.692 1.00 94.12 163 ARG A C 1
ATOM 1155 O O . ARG A 1 163 ? -12.557 -6.707 6.474 1.00 94.12 163 ARG A O 1
ATOM 1162 N N . GLY A 1 164 ? -13.406 -6.825 8.559 1.00 95.19 164 GLY A N 1
ATOM 1163 C CA . GLY A 1 164 ? -14.811 -6.660 8.176 1.00 95.19 164 GLY A CA 1
ATOM 1164 C C . GLY A 1 164 ? -15.170 -5.236 7.748 1.00 95.19 164 GLY A C 1
ATOM 1165 O O . GLY A 1 164 ? -16.153 -5.060 7.039 1.00 95.19 164 GLY A O 1
ATOM 1166 N N . ASP A 1 165 ? -14.344 -4.254 8.114 1.00 95.81 165 ASP A N 1
ATOM 1167 C CA . ASP A 1 165 ? -14.564 -2.833 7.833 1.00 95.81 165 ASP A CA 1
ATOM 1168 C C . ASP A 1 165 ? -13.778 -2.344 6.610 1.00 95.81 165 ASP A C 1
ATOM 1170 O O . ASP A 1 165 ? -13.736 -1.136 6.355 1.00 95.81 165 ASP A O 1
ATOM 1174 N N . LEU A 1 166 ? -13.143 -3.270 5.876 1.00 95.56 166 LEU A N 1
ATOM 1175 C CA . LEU A 1 166 ? -12.385 -2.963 4.669 1.00 95.56 166 LEU A CA 1
ATOM 1176 C C . LEU A 1 166 ? -13.282 -2.327 3.610 1.00 95.56 166 LEU A C 1
ATOM 1178 O O . LEU A 1 166 ? -14.296 -2.891 3.192 1.00 95.56 166 LEU A O 1
ATOM 1182 N N . GLN A 1 167 ? -12.837 -1.180 3.126 1.00 95.94 167 GLN A N 1
ATOM 1183 C CA . GLN A 1 167 ? -13.448 -0.403 2.066 1.00 95.94 167 GLN A CA 1
ATOM 1184 C C . GLN A 1 167 ? -12.389 -0.043 1.026 1.00 95.94 167 GLN A C 1
ATOM 1186 O O . GLN A 1 167 ? -11.184 -0.069 1.286 1.00 95.94 167 GLN A O 1
ATOM 1191 N N . GLU A 1 168 ? -12.846 0.258 -0.183 1.00 95.69 168 GLU A N 1
ATOM 1192 C CA . GLU A 1 168 ? -11.972 0.672 -1.276 1.00 95.69 168 GLU A CA 1
ATOM 1193 C C . GLU A 1 168 ? -11.076 1.850 -0.860 1.00 95.69 168 GLU A C 1
ATOM 1195 O O . GLU A 1 168 ? -11.530 2.831 -0.278 1.00 95.69 168 GLU A O 1
ATOM 1200 N N . GLY A 1 169 ? -9.786 1.748 -1.158 1.00 96.75 169 GLY A N 1
ATOM 1201 C CA . GLY A 1 169 ? -8.774 2.717 -0.765 1.00 96.75 169 GLY A CA 1
ATOM 1202 C C . GLY A 1 169 ? -7.988 2.312 0.474 1.00 96.75 169 GLY A C 1
ATOM 1203 O O . GLY A 1 169 ? -6.834 2.719 0.580 1.00 96.75 169 GLY A O 1
ATOM 1204 N N . ASP A 1 170 ? -8.531 1.486 1.373 1.00 98.19 170 ASP A N 1
ATOM 1205 C CA . ASP A 1 170 ? -7.843 1.122 2.618 1.00 98.19 170 ASP A CA 1
ATOM 1206 C C . ASP A 1 170 ? -6.480 0.456 2.358 1.00 98.19 170 ASP A C 1
ATOM 1208 O O . ASP A 1 170 ? -6.285 -0.293 1.399 1.00 98.19 170 ASP A O 1
ATOM 1212 N N . LEU A 1 171 ? -5.510 0.731 3.225 1.00 98.38 171 LEU A N 1
ATOM 1213 C CA . LEU A 1 171 ? -4.178 0.148 3.151 1.00 98.38 171 LEU A CA 1
ATOM 1214 C C . LEU A 1 171 ? -4.168 -1.248 3.767 1.00 98.38 171 LEU A C 1
ATOM 1216 O O . LEU A 1 171 ? -4.668 -1.471 4.871 1.00 98.38 171 LEU A O 1
ATOM 1220 N N . VAL A 1 172 ? -3.517 -2.174 3.071 1.00 98.50 172 VAL A N 1
ATOM 1221 C CA . VAL A 1 172 ? -3.225 -3.520 3.565 1.00 98.50 172 VAL A CA 1
ATOM 1222 C C . VAL A 1 172 ? -1.722 -3.642 3.755 1.00 98.50 172 VAL A C 1
ATOM 1224 O O . VAL A 1 172 ? -0.956 -3.335 2.840 1.00 98.50 172 VAL A O 1
ATOM 1227 N N . PHE A 1 173 ? -1.297 -4.093 4.932 1.00 98.31 173 PHE A N 1
ATOM 1228 C CA . PHE A 1 173 ? 0.111 -4.265 5.273 1.00 98.31 173 PHE A CA 1
ATOM 1229 C C . PHE A 1 173 ? 0.446 -5.735 5.477 1.00 98.31 173 PHE A C 1
ATOM 1231 O O . PHE A 1 173 ? -0.277 -6.452 6.168 1.00 98.31 173 PHE A O 1
ATOM 1238 N N . TRP A 1 174 ? 1.583 -6.168 4.933 1.00 98.00 174 TRP A N 1
ATOM 1239 C CA . TRP A 1 174 ? 2.066 -7.536 5.098 1.00 98.00 174 TRP A CA 1
ATOM 1240 C C . TRP A 1 174 ? 3.399 -7.593 5.830 1.00 98.00 174 TRP A C 1
ATOM 1242 O O . TRP A 1 174 ? 4.352 -6.871 5.501 1.00 98.00 174 TRP A O 1
ATOM 1252 N N . SER A 1 175 ? 3.470 -8.530 6.771 1.00 96.19 175 SER A N 1
ATOM 1253 C CA . SER A 1 175 ? 4.686 -8.927 7.464 1.00 96.19 175 SER A CA 1
ATOM 1254 C C . SER A 1 175 ? 5.236 -10.232 6.898 1.00 96.19 175 SER A C 1
ATOM 1256 O O . SER A 1 175 ?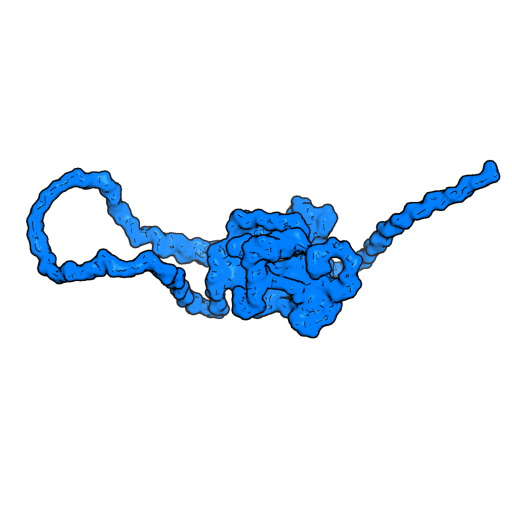 4.579 -10.974 6.152 1.00 96.19 175 SER A O 1
ATOM 1258 N N . LYS A 1 176 ? 6.498 -10.500 7.224 1.00 93.62 176 LYS A N 1
ATOM 1259 C CA . LYS A 1 176 ? 7.190 -11.719 6.815 1.00 93.62 176 LYS A CA 1
ATOM 1260 C C . LYS A 1 176 ? 7.494 -12.562 8.045 1.00 93.62 176 LYS A C 1
ATOM 1262 O O . LYS A 1 176 ? 8.329 -12.190 8.865 1.00 93.62 176 LYS A O 1
ATOM 1267 N N . ALA A 1 177 ? 6.866 -13.731 8.128 1.00 89.75 177 ALA A N 1
ATOM 1268 C CA . ALA A 1 177 ? 7.050 -14.656 9.236 1.00 89.75 177 ALA A CA 1
ATOM 1269 C C . ALA A 1 177 ? 8.530 -15.042 9.393 1.00 89.75 177 ALA A C 1
ATOM 1271 O O . ALA A 1 177 ? 9.203 -15.409 8.421 1.00 89.75 177 ALA A O 1
ATOM 1272 N N . GLY A 1 178 ? 9.023 -14.954 10.628 1.00 88.62 178 GLY A N 1
ATOM 1273 C CA . GLY A 1 178 ? 10.413 -15.241 10.970 1.00 88.62 178 GLY A CA 1
ATOM 1274 C C . GLY A 1 178 ? 11.425 -14.188 10.504 1.00 88.62 178 GLY A C 1
ATOM 1275 O O . GLY A 1 178 ? 12.618 -14.487 10.528 1.00 88.62 178 GLY A O 1
ATOM 1276 N N . CYS A 1 179 ? 11.001 -12.992 10.058 1.00 90.75 179 CYS A N 1
ATOM 1277 C CA . CYS A 1 179 ? 11.923 -11.851 10.072 1.00 90.75 179 CYS A CA 1
ATOM 1278 C C . CYS A 1 179 ? 12.132 -11.404 11.516 1.00 90.75 179 CYS A C 1
ATOM 1280 O O . CYS A 1 179 ? 11.180 -11.324 12.283 1.00 90.75 179 CYS A O 1
ATOM 1282 N N . ASP A 1 180 ? 13.382 -11.115 11.844 1.00 90.50 180 ASP A N 1
ATOM 1283 C CA . ASP A 1 180 ? 13.770 -10.330 13.009 1.00 90.50 180 ASP A CA 1
ATOM 1284 C C . ASP A 1 180 ? 14.698 -9.240 12.480 1.00 90.50 180 ASP A C 1
ATOM 1286 O O . ASP A 1 180 ? 15.927 -9.334 12.517 1.00 90.50 180 ASP A O 1
ATOM 1290 N N . CYS A 1 181 ? 14.090 -8.297 11.765 1.00 90.81 181 CYS A N 1
ATOM 1291 C CA . CYS A 1 181 ? 14.799 -7.220 11.096 1.00 90.81 181 CYS A CA 1
ATOM 1292 C C . CYS A 1 181 ? 14.550 -5.860 11.761 1.00 90.81 181 CYS A C 1
ATOM 1294 O O . CYS A 1 181 ? 15.022 -4.843 11.244 1.00 90.81 181 CYS A O 1
ATOM 1296 N N . GLY A 1 182 ? 13.866 -5.845 12.913 1.00 91.12 182 GLY A N 1
ATOM 1297 C CA . GLY A 1 182 ? 13.682 -4.669 13.759 1.00 91.12 182 GLY A CA 1
ATOM 1298 C C . GLY A 1 182 ? 12.796 -3.606 13.118 1.00 91.12 182 GLY A C 1
ATOM 1299 O O . GLY A 1 182 ? 12.972 -2.414 13.376 1.00 91.12 182 GLY A O 1
ATOM 1300 N N . ARG A 1 183 ? 11.885 -4.014 12.228 1.00 93.25 183 ARG A N 1
ATOM 1301 C CA . ARG A 1 183 ? 10.925 -3.110 11.578 1.00 93.25 183 ARG A CA 1
ATOM 1302 C C . ARG A 1 183 ? 9.639 -3.080 12.394 1.00 93.25 183 ARG A C 1
ATOM 1304 O O . ARG A 1 183 ? 9.332 -4.030 13.104 1.00 93.25 183 ARG A O 1
ATOM 1311 N N . TYR A 1 184 ? 8.857 -2.012 12.257 1.00 94.00 184 TYR A N 1
ATOM 1312 C CA . TYR A 1 184 ? 7.537 -1.953 12.880 1.00 94.00 184 TYR A CA 1
ATOM 1313 C C . TYR A 1 184 ? 6.677 -3.144 12.422 1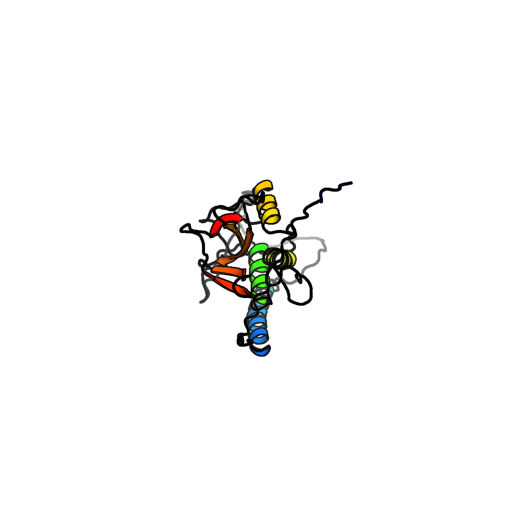.00 94.00 184 TYR A C 1
ATOM 1315 O O . TYR A 1 184 ? 6.422 -3.283 11.225 1.00 94.00 184 TYR A O 1
ATOM 1323 N N . ASP A 1 185 ? 6.320 -4.010 13.375 1.00 93.12 185 ASP A N 1
ATOM 1324 C CA . ASP A 1 185 ? 5.570 -5.264 13.189 1.00 93.12 185 ASP A CA 1
ATOM 1325 C C . ASP A 1 185 ? 6.123 -6.180 12.075 1.00 93.12 185 ASP A C 1
ATOM 1327 O O . ASP A 1 185 ? 5.394 -6.894 11.386 1.00 93.12 185 ASP A O 1
ATOM 1331 N N . GLU A 1 186 ? 7.441 -6.105 11.840 1.00 94.81 186 GLU A N 1
ATOM 1332 C CA . GLU A 1 186 ? 8.131 -6.819 10.759 1.00 94.81 186 GLU A CA 1
ATOM 1333 C C . GLU A 1 186 ? 7.460 -6.609 9.383 1.00 94.81 186 GLU A C 1
ATOM 1335 O O . GLU A 1 186 ? 7.421 -7.502 8.530 1.00 94.81 186 GLU A O 1
ATOM 1340 N N . ILE A 1 187 ? 6.911 -5.407 9.159 1.00 96.69 187 ILE A N 1
ATOM 1341 C CA . ILE A 1 187 ? 6.211 -5.040 7.927 1.00 96.69 187 ILE A CA 1
ATOM 1342 C C . ILE A 1 187 ? 7.208 -4.776 6.804 1.00 96.69 187 ILE A C 1
ATOM 1344 O O . ILE A 1 187 ? 8.169 -4.005 6.916 1.00 96.69 187 ILE A O 1
ATOM 1348 N N . HIS A 1 188 ? 6.932 -5.406 5.668 1.00 96.06 188 HIS A N 1
ATOM 1349 C CA . HIS A 1 188 ? 7.791 -5.385 4.488 1.00 96.06 188 HIS A CA 1
ATOM 1350 C C . HIS A 1 188 ? 7.083 -4.927 3.225 1.00 96.06 188 HIS A C 1
ATOM 1352 O O . HIS A 1 188 ? 7.760 -4.613 2.244 1.00 96.06 188 HIS A O 1
ATOM 1358 N N . HIS A 1 189 ? 5.754 -4.918 3.228 1.00 97.62 189 HIS A N 1
ATOM 1359 C CA . HIS A 1 189 ? 4.976 -4.638 2.038 1.00 97.62 189 HIS A CA 1
ATOM 1360 C C . HIS A 1 189 ? 3.663 -3.944 2.375 1.00 97.62 189 HIS A C 1
ATOM 1362 O O . HIS A 1 189 ? 3.124 -4.118 3.468 1.00 97.62 189 HIS A O 1
ATOM 1368 N N . VAL A 1 190 ? 3.170 -3.158 1.423 1.00 98.56 190 VAL A N 1
ATOM 1369 C CA . VAL A 1 190 ? 1.916 -2.415 1.522 1.00 98.56 190 VAL A CA 1
ATOM 1370 C C . VAL A 1 190 ? 1.235 -2.367 0.155 1.00 98.56 190 VAL A C 1
ATOM 1372 O O . VAL A 1 190 ? 1.902 -2.357 -0.882 1.00 98.56 190 VAL A O 1
ATOM 1375 N N . GLY A 1 191 ? -0.091 -2.335 0.160 1.00 98.31 191 GLY A N 1
ATOM 1376 C CA . GLY A 1 191 ? -0.941 -2.231 -1.021 1.00 98.31 191 GLY A CA 1
ATOM 1377 C C . GLY A 1 191 ? -2.245 -1.517 -0.686 1.00 98.31 191 GLY A C 1
ATOM 1378 O O . GLY A 1 191 ? -2.527 -1.247 0.481 1.00 98.31 191 GLY A O 1
ATOM 1379 N N . ILE A 1 192 ? -3.024 -1.202 -1.717 1.00 98.56 192 ILE A N 1
ATOM 1380 C CA . ILE A 1 192 ? -4.315 -0.515 -1.599 1.00 98.56 192 ILE A CA 1
ATOM 1381 C C . ILE A 1 192 ? -5.421 -1.516 -1.917 1.00 98.56 192 ILE A C 1
ATOM 1383 O O . ILE A 1 192 ? -5.381 -2.184 -2.951 1.00 98.56 192 ILE A O 1
ATOM 1387 N N . TYR A 1 193 ? -6.399 -1.635 -1.028 1.00 98.38 193 TYR A N 1
ATOM 1388 C CA . TYR A 1 193 ? -7.573 -2.472 -1.216 1.00 98.38 193 TYR A CA 1
ATOM 1389 C C . TYR A 1 193 ? -8.525 -1.835 -2.230 1.00 98.38 193 TYR A C 1
ATOM 1391 O O . TYR A 1 193 ? -8.773 -0.634 -2.191 1.00 98.38 193 TYR A O 1
ATOM 1399 N N . LEU A 1 194 ? -9.063 -2.637 -3.145 1.00 96.75 194 LEU A N 1
ATOM 1400 C CA . LEU A 1 194 ? -9.951 -2.178 -4.218 1.00 96.75 194 LEU A CA 1
ATOM 1401 C C . LEU A 1 194 ? -11.422 -2.561 -3.997 1.00 96.75 194 LEU A C 1
ATOM 1403 O O . LEU A 1 194 ? -12.254 -2.295 -4.855 1.00 96.75 194 LEU A O 1
ATOM 1407 N N . GLY A 1 195 ? -11.751 -3.217 -2.882 1.00 94.25 195 GLY A N 1
ATOM 1408 C CA . GLY A 1 195 ? -13.034 -3.912 -2.745 1.00 94.25 195 GLY A CA 1
ATOM 1409 C C . GLY A 1 195 ? -12.977 -5.346 -3.275 1.00 94.25 195 GLY A C 1
ATOM 1410 O O . GLY A 1 195 ? -11.975 -5.778 -3.846 1.00 94.25 195 GLY A O 1
ATOM 1411 N N . ASP A 1 196 ? -14.042 -6.111 -3.025 1.00 93.56 196 ASP A N 1
ATOM 1412 C CA . ASP A 1 196 ? -14.250 -7.472 -3.551 1.00 93.56 196 ASP A CA 1
ATOM 1413 C C . ASP A 1 196 ? -13.067 -8.442 -3.374 1.00 93.56 196 ASP A C 1
ATOM 1415 O O . ASP A 1 196 ? -12.795 -9.300 -4.219 1.00 93.56 196 ASP A O 1
ATOM 1419 N N . GLY A 1 197 ? -12.334 -8.306 -2.266 1.00 95.38 197 GLY A N 1
ATOM 1420 C CA . GLY A 1 197 ? -11.174 -9.142 -1.983 1.00 95.38 197 GLY A CA 1
ATOM 1421 C C . GLY A 1 197 ? -10.005 -8.893 -2.933 1.00 95.38 197 GLY A C 1
ATOM 1422 O O . GLY A 1 197 ? -9.215 -9.808 -3.130 1.00 95.38 197 GLY A O 1
ATOM 1423 N N . LYS A 1 198 ? -9.885 -7.708 -3.543 1.00 97.44 198 LYS A N 1
ATOM 1424 C CA . LYS A 1 198 ? -8.784 -7.351 -4.448 1.00 97.44 198 LYS A CA 1
ATOM 1425 C C . LYS A 1 198 ? -7.891 -6.263 -3.883 1.00 97.44 198 LYS A C 1
ATOM 1427 O O . LYS A 1 198 ? -8.325 -5.404 -3.120 1.00 97.44 198 LYS A O 1
ATOM 1432 N N . VAL A 1 199 ? -6.633 -6.288 -4.304 1.00 98.31 199 VAL A N 1
ATOM 1433 C CA . VAL A 1 199 ? -5.614 -5.303 -3.942 1.00 98.31 199 VAL A CA 1
ATOM 1434 C C . VAL A 1 199 ? -4.829 -4.873 -5.173 1.00 98.31 199 VAL A C 1
ATOM 1436 O O . VAL A 1 199 ? -4.550 -5.683 -6.058 1.00 98.31 199 VAL A O 1
ATOM 1439 N N . VAL A 1 200 ? -4.438 -3.603 -5.214 1.00 98.56 200 VAL A N 1
ATOM 1440 C CA . VAL A 1 200 ? -3.433 -3.087 -6.144 1.00 98.56 200 VAL A CA 1
ATOM 1441 C C . VAL A 1 200 ? -2.137 -2.814 -5.394 1.00 98.56 200 VAL A C 1
ATOM 1443 O O . VAL A 1 200 ? -2.119 -2.208 -4.320 1.00 98.56 200 VAL A O 1
ATOM 1446 N N . GLU A 1 201 ? -1.030 -3.288 -5.951 1.00 98.31 201 GLU A N 1
ATOM 1447 C CA . GLU A 1 201 ? 0.280 -3.229 -5.310 1.00 98.31 201 GLU A CA 1
ATOM 1448 C C . GLU A 1 201 ? 1.406 -3.107 -6.340 1.00 98.31 201 GLU A C 1
ATOM 1450 O O . GLU A 1 201 ? 1.354 -3.691 -7.424 1.00 98.31 201 GLU A O 1
ATOM 1455 N N . ALA A 1 202 ? 2.477 -2.398 -5.978 1.00 98.06 202 ALA A N 1
ATOM 1456 C CA . ALA A 1 202 ? 3.741 -2.474 -6.701 1.00 98.06 202 ALA A CA 1
ATOM 1457 C C . ALA A 1 202 ? 4.496 -3.732 -6.249 1.00 98.06 202 ALA A C 1
ATOM 1459 O O . ALA A 1 202 ? 5.130 -3.742 -5.192 1.00 98.06 202 ALA A O 1
ATOM 1460 N N . SER A 1 203 ? 4.417 -4.805 -7.035 1.00 96.62 203 SER A N 1
ATOM 1461 C CA . SER A 1 203 ? 4.906 -6.121 -6.626 1.00 96.62 203 SER A CA 1
ATOM 1462 C C . SER A 1 203 ? 6.337 -6.373 -7.097 1.00 96.62 203 SER A C 1
ATOM 1464 O O . SER A 1 203 ? 6.620 -6.445 -8.295 1.00 96.62 203 SER A O 1
ATOM 1466 N N . SER A 1 204 ? 7.246 -6.593 -6.145 1.00 94.62 204 SER A N 1
ATOM 1467 C CA . SER A 1 204 ? 8.644 -6.935 -6.447 1.00 94.62 204 SER A CA 1
ATOM 1468 C C . SER A 1 204 ? 8.791 -8.255 -7.207 1.00 94.62 204 SER A C 1
ATOM 1470 O O . SER A 1 204 ? 9.672 -8.379 -8.052 1.00 94.62 204 SER A O 1
ATOM 1472 N N . SER A 1 205 ? 7.916 -9.232 -6.947 1.00 94.12 205 SER A N 1
ATOM 1473 C CA . SER A 1 205 ? 7.958 -10.548 -7.595 1.00 94.12 205 SER A CA 1
ATOM 1474 C C . SER A 1 205 ? 7.420 -10.523 -9.027 1.00 94.12 205 SER A C 1
ATOM 1476 O O . SER A 1 205 ? 7.841 -11.333 -9.850 1.00 94.12 205 SER A O 1
ATOM 1478 N N . LYS A 1 206 ? 6.508 -9.592 -9.334 1.00 95.88 206 LYS A N 1
ATOM 1479 C CA . LYS A 1 206 ? 5.988 -9.364 -10.691 1.00 95.88 206 LYS A CA 1
ATOM 1480 C C . LYS A 1 206 ? 6.773 -8.305 -11.463 1.00 95.88 206 LYS A C 1
ATOM 1482 O O . LYS A 1 206 ? 6.604 -8.202 -12.670 1.00 95.88 206 LYS A O 1
ATOM 1487 N N . GLY A 1 207 ? 7.616 -7.527 -10.784 1.00 97.25 207 GLY A N 1
ATOM 1488 C CA . GLY A 1 207 ? 8.426 -6.476 -11.396 1.00 97.25 207 GLY A CA 1
ATOM 1489 C C . GLY A 1 207 ? 7.632 -5.241 -11.828 1.00 97.25 207 GLY A C 1
ATOM 1490 O O . GLY A 1 207 ? 8.183 -4.391 -12.522 1.00 97.25 207 GLY A O 1
ATOM 1491 N N . GLN A 1 208 ? 6.364 -5.120 -11.425 1.00 97.94 208 GLN A N 1
ATOM 1492 C CA . GLN A 1 208 ? 5.475 -4.030 -11.828 1.00 97.94 208 GLN A CA 1
ATOM 1493 C C . GLN A 1 208 ? 4.286 -3.866 -10.870 1.00 97.94 208 GLN A C 1
ATOM 1495 O O . GLN A 1 208 ? 4.045 -4.716 -10.006 1.00 97.94 208 GLN A O 1
ATOM 1500 N N . VAL A 1 209 ? 3.520 -2.790 -11.051 1.00 98.38 209 VAL A N 1
ATOM 1501 C CA . VAL A 1 209 ? 2.216 -2.595 -10.410 1.00 98.38 209 VAL A CA 1
ATOM 1502 C C . VAL A 1 209 ? 1.195 -3.560 -11.004 1.00 98.38 209 VAL A C 1
ATOM 1504 O O . VAL A 1 209 ? 1.041 -3.645 -12.225 1.00 98.38 209 VAL A O 1
ATOM 1507 N N . VAL A 1 210 ? 0.500 -4.294 -10.142 1.00 98.06 210 VAL A N 1
ATOM 1508 C CA . VAL A 1 210 ? -0.470 -5.327 -10.517 1.00 98.06 210 VAL A CA 1
ATOM 1509 C C . VAL A 1 210 ? -1.696 -5.273 -9.616 1.00 98.06 210 VAL A C 1
ATOM 1511 O O . VAL A 1 210 ? -1.621 -4.804 -8.481 1.00 98.06 210 VAL A O 1
ATOM 1514 N N . VAL A 1 211 ? -2.808 -5.796 -10.126 1.00 98.19 211 VAL A N 1
ATOM 1515 C CA . VAL A 1 211 ? -3.991 -6.118 -9.327 1.00 98.19 211 VAL A CA 1
ATOM 1516 C C . VAL A 1 211 ? -3.969 -7.615 -9.035 1.00 98.19 211 VAL A C 1
ATOM 1518 O O . VAL A 1 211 ? -3.844 -8.416 -9.962 1.00 98.19 211 VAL A O 1
ATOM 1521 N N . ASN A 1 212 ? -4.084 -7.980 -7.763 1.00 95.94 212 ASN A N 1
ATOM 1522 C CA . ASN A 1 212 ? -4.153 -9.360 -7.289 1.00 95.94 212 ASN A CA 1
ATOM 1523 C C . ASN A 1 212 ? -5.384 -9.544 -6.394 1.00 95.94 212 ASN A C 1
ATOM 1525 O O . ASN A 1 212 ? -5.949 -8.577 -5.881 1.00 95.94 212 ASN A O 1
ATOM 1529 N N . ASP A 1 213 ? -5.770 -10.796 -6.165 1.00 97.00 213 ASP A N 1
ATOM 1530 C CA . ASP A 1 213 ? -6.652 -11.117 -5.044 1.00 97.00 213 ASP A CA 1
ATOM 1531 C C . ASP A 1 213 ? -5.899 -10.899 -3.723 1.00 97.00 213 ASP A C 1
ATOM 1533 O O . ASP A 1 213 ? -4.685 -11.105 -3.651 1.00 97.00 213 ASP A O 1
ATOM 1537 N N . LEU A 1 214 ? -6.609 -10.474 -2.680 1.00 96.06 214 LEU A N 1
ATOM 1538 C CA . LEU A 1 214 ? -6.082 -10.295 -1.334 1.00 96.06 214 LEU A CA 1
ATOM 1539 C C . LEU A 1 214 ? -5.480 -11.619 -0.850 1.00 96.06 214 LEU A C 1
ATOM 1541 O O . LEU A 1 214 ? -6.118 -12.671 -0.879 1.00 96.06 214 LEU A O 1
ATOM 1545 N N . TRP A 1 215 ? -4.224 -11.563 -0.420 1.00 95.12 215 TRP A N 1
ATOM 1546 C CA . TRP A 1 215 ? -3.414 -12.734 -0.103 1.00 95.12 215 TRP A CA 1
ATOM 1547 C C . TRP A 1 215 ? -2.850 -12.661 1.317 1.00 95.12 215 TRP A C 1
ATOM 1549 O O . TRP A 1 215 ? -2.850 -11.612 1.952 1.00 95.12 215 TRP A O 1
ATOM 1559 N N . GLY A 1 216 ? -2.342 -13.787 1.827 1.00 92.06 216 GLY A N 1
ATOM 1560 C CA . GLY A 1 216 ? -1.688 -13.842 3.143 1.00 92.06 216 GLY A CA 1
ATOM 1561 C C . GLY A 1 216 ? -2.637 -13.918 4.347 1.00 92.06 216 GLY A C 1
ATOM 1562 O O . GLY A 1 216 ? -2.180 -13.744 5.472 1.00 92.06 216 GLY A O 1
ATOM 1563 N N . GLU A 1 217 ? -3.930 -14.196 4.141 1.00 86.94 217 GLU A N 1
ATOM 1564 C CA . GLU A 1 217 ? -4.915 -14.327 5.234 1.00 86.94 217 GLU A CA 1
ATOM 1565 C C . GLU A 1 217 ? -4.896 -15.711 5.913 1.00 86.94 217 GLU A C 1
ATOM 1567 O O . GLU A 1 217 ? -5.250 -15.838 7.080 1.00 86.94 217 GLU A O 1
ATOM 1572 N N . ASN A 1 218 ? -4.431 -16.754 5.216 1.00 86.00 218 ASN A N 1
ATOM 1573 C CA . ASN A 1 218 ? -4.454 -18.146 5.695 1.00 86.00 218 ASN A CA 1
ATOM 1574 C C . ASN A 1 218 ? -3.112 -18.614 6.296 1.00 86.00 218 ASN A C 1
ATOM 1576 O O . ASN A 1 218 ? -2.812 -19.809 6.321 1.00 86.00 218 ASN A O 1
ATOM 1580 N N . GLY A 1 219 ? -2.279 -17.675 6.752 1.00 79.31 219 GLY A N 1
ATOM 1581 C CA . GLY A 1 219 ? -0.933 -17.955 7.253 1.00 79.31 219 GLY A CA 1
ATOM 1582 C C . GLY A 1 219 ? 0.095 -18.252 6.151 1.00 79.31 219 GLY A C 1
ATOM 1583 O O . GLY A 1 219 ? -0.168 -18.137 4.955 1.00 79.31 219 GLY A O 1
ATOM 1584 N N . GLY A 1 220 ? 1.312 -18.609 6.569 1.00 88.19 220 GLY A N 1
ATOM 1585 C CA . GLY A 1 220 ? 2.452 -18.858 5.680 1.00 88.19 220 GLY A CA 1
ATOM 1586 C C . GLY A 1 220 ? 3.600 -17.869 5.884 1.00 88.19 220 GLY A C 1
ATOM 1587 O O . GLY A 1 220 ? 3.685 -17.196 6.908 1.00 88.19 220 GLY A O 1
ATOM 1588 N N . LYS A 1 221 ? 4.522 -17.807 4.914 1.00 91.50 221 LYS A N 1
ATOM 1589 C CA . LYS A 1 221 ? 5.711 -16.937 4.990 1.00 91.50 221 LYS A CA 1
ATOM 1590 C C . LYS A 1 221 ? 5.359 -15.450 4.963 1.00 91.50 221 LYS A C 1
ATOM 1592 O O . LYS A 1 221 ? 6.069 -14.656 5.568 1.00 91.50 221 LYS A O 1
ATOM 1597 N N . TRP A 1 222 ? 4.313 -15.091 4.234 1.00 94.19 222 TRP A N 1
ATOM 1598 C CA . TRP A 1 222 ? 3.810 -13.730 4.158 1.00 94.19 222 TRP A CA 1
ATOM 1599 C C . TRP A 1 222 ? 2.401 -13.697 4.720 1.00 94.19 222 TRP A C 1
ATOM 1601 O O . TRP A 1 222 ? 1.576 -14.525 4.333 1.00 94.19 222 TRP A O 1
ATOM 1611 N N . GLN A 1 223 ? 2.159 -12.774 5.639 1.00 95.12 223 GLN A N 1
ATOM 1612 C CA . GLN A 1 223 ? 0.922 -12.711 6.406 1.00 95.12 223 GLN A CA 1
ATOM 1613 C C . GLN A 1 223 ? 0.416 -11.280 6.408 1.00 95.12 223 GLN A C 1
ATOM 1615 O O . GLN A 1 223 ? 1.222 -10.347 6.422 1.00 95.12 223 GLN A O 1
ATOM 1620 N N . VAL A 1 224 ? -0.903 -11.103 6.368 1.00 96.62 224 VAL A N 1
ATOM 1621 C CA . VAL A 1 224 ? -1.469 -9.778 6.613 1.00 96.62 224 VAL A CA 1
ATOM 1622 C C . VAL A 1 224 ? -1.216 -9.422 8.074 1.00 96.62 224 VAL A C 1
ATOM 1624 O O . VAL A 1 224 ? -1.622 -10.157 8.970 1.00 96.62 224 VAL A O 1
ATOM 1627 N N . ALA A 1 225 ? -0.522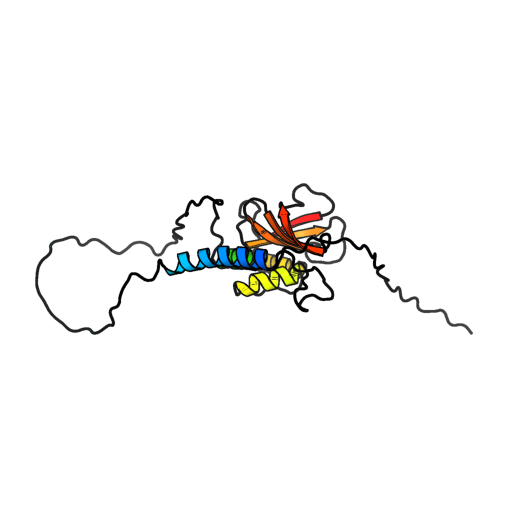 -8.311 8.291 1.00 95.88 225 ALA A N 1
ATOM 1628 C CA . ALA A 1 225 ? -0.198 -7.797 9.614 1.00 95.88 225 ALA A CA 1
ATOM 1629 C C . ALA A 1 225 ? -1.328 -6.907 10.139 1.00 95.88 225 ALA A C 1
ATOM 1631 O O . ALA A 1 225 ? -1.811 -7.080 11.255 1.00 95.88 225 ALA A O 1
ATOM 1632 N N . MET A 1 226 ? -1.794 -5.975 9.303 1.00 96.88 226 MET A N 1
ATOM 1633 C CA . MET A 1 226 ? -2.852 -5.039 9.668 1.00 96.88 226 MET A CA 1
ATOM 1634 C C . MET A 1 226 ? -3.525 -4.411 8.446 1.00 96.88 226 MET A C 1
ATOM 1636 O O . MET A 1 226 ? -2.979 -4.397 7.339 1.00 96.88 226 MET A O 1
ATOM 1640 N N . TYR A 1 227 ? -4.698 -3.836 8.697 1.00 98.12 227 TYR A N 1
ATOM 1641 C CA . TYR A 1 227 ? -5.448 -2.991 7.774 1.00 98.12 227 TYR A CA 1
ATOM 1642 C C . TYR A 1 227 ? -5.530 -1.580 8.354 1.00 98.12 227 TYR A C 1
ATOM 1644 O O . TYR A 1 227 ? -5.635 -1.425 9.576 1.00 98.12 227 TYR A O 1
ATOM 1652 N N . ALA A 1 228 ? -5.504 -0.551 7.509 1.00 98.12 228 ALA A N 1
ATOM 1653 C CA . ALA A 1 228 ? -5.671 0.819 7.979 1.00 98.12 228 ALA A CA 1
ATOM 1654 C C . ALA A 1 228 ? -6.367 1.740 6.981 1.00 98.12 228 ALA A C 1
ATOM 1656 O O . ALA A 1 228 ? -6.231 1.583 5.771 1.00 98.12 228 ALA A O 1
ATOM 1657 N N . ARG A 1 229 ? -7.021 2.768 7.519 1.00 97.69 229 ARG A N 1
ATOM 1658 C CA . ARG A 1 229 ? -7.598 3.890 6.782 1.00 97.69 229 ARG A CA 1
ATOM 1659 C C . ARG A 1 229 ? -6.908 5.179 7.233 1.00 97.69 229 ARG A C 1
ATOM 1661 O O . ARG A 1 229 ? -7.224 5.660 8.311 1.00 97.69 229 ARG A O 1
ATOM 1668 N N . PRO A 1 230 ? -5.928 5.713 6.485 1.00 95.25 230 PRO A N 1
ATOM 1669 C CA . PRO A 1 230 ? -4.985 6.717 6.988 1.00 95.25 230 PRO A CA 1
ATOM 1670 C C . PRO A 1 230 ? -5.547 8.156 7.023 1.00 95.25 230 PRO A C 1
ATOM 1672 O O . PRO A 1 230 ? -4.804 9.101 6.746 1.00 95.25 230 PRO A O 1
ATOM 1675 N N . TYR A 1 231 ? -6.843 8.325 7.305 1.00 91.19 231 TYR A N 1
ATOM 1676 C CA . TYR A 1 231 ? -7.558 9.604 7.353 1.00 91.19 231 TYR A CA 1
ATOM 1677 C C . TYR A 1 231 ? -8.797 9.542 8.253 1.00 91.19 231 TYR A C 1
ATOM 1679 O O . TYR A 1 231 ? -9.356 8.434 8.425 1.00 91.19 231 TYR A O 1
#

Radius of gyration: 25.61 Å; chains: 1; bounding box: 109×64×43 Å

InterPro domains:
  IPR000064 Endopeptidase, NLPC/P60 domain [PF00877] (122-216)
  IPR000064 Endopeptidase, NLPC/P60 domain [PS51935] (97-231)
  IPR038765 Papain-like cysteine peptidase superfamily [SSF54001] (94-215)
  IPR051202 Peptidase C40 [PTHR47053] (97-224)

pLDDT: mean 72.31, std 28.02, range [26.78, 98.56]

Sequence (231 aa):
MDTVNNVQKTCSCAAASGNQSAASISDSQRLLFAQLLAQSMDSSLASLADFSESDSDNKRSNGGSSSSLLSSLAGLFAGGTQTTAISGPFGNFSTAGPVGQTAAQAALTRVGDPYSQARRGTGNYVDCSSFTQWSYGQAGVTLPGTAAEQAQYCAQNGYTIARGDLQEGDLVFWSKAGCDCGRYDEIHHVGIYLGDGKVVEASSSKGQVVVNDLWGENGGKWQVAMYARPY

Foldseek 3Di:
DDDDDDDDDDDDDDDDDDDDDDPPPDVVNLVVVVVVVVVVVVVVCVVPPPDDDDDDDDDDDDDDDDDDDDDDDDDDPDDDPPDDFDDDPDDRQPDDDPQLVQLLVQLVSFFFQFEDPVCDPPPSYHAFQSSSQVSSVSSVDHADDALLRRVVLQVVVVFFDDPVPDHRNKKWWKAFPPDPPVGNLNTDHMWTDHPPQKTWGQDPVVRGIDIDGNDQPVDDRMHTRTIGDND

Organism: NCBI:txid270498

Secondary structure (DSSP, 8-state):
-----------PPP------------HHHHHHHHHHHHHHHHTTTTTSS---------------------------------------SS-------HHHHHHHHHHHHTTTPBB-SSSTTSTT-B-HHHHHHHHHHHTT----SSHHHHHHHHHHTT-EE-GGG--TT-EEEEEETT--S--GGGEEEEEEEEETTEEEEEETTTTEEEEEE---TT-SSEEEEEEE---